Protein AF-A0A7Y2B6L7-F1 (afdb_monomer)

Radius of gyration: 25.14 Å; Cα contacts (8 Å, |Δi|>4): 455; chains: 1; bounding box: 64×33×77 Å

pLDDT: mean 88.19, std 11.5, range [35.75, 98.62]

Nearest PDB structures (foldseek):
  7mjz-assembly1_A  TM=7.807E-01  e=2.343E-02  Bacteroides uniformis
  9ccb-assembly1_A  TM=5.594E-01  e=8.639E-03  Methanothermobacter marburgensis
  4jc0-assembly2_B  TM=7.723E-01  e=7.556E-02  Thermotoga maritima

Mean predicted aligned error: 6.91 Å

Structure (mmCIF, N/CA/C/O backbone):
data_AF-A0A7Y2B6L7-F1
#
_entry.id   AF-A0A7Y2B6L7-F1
#
loop_
_atom_site.group_PDB
_atom_site.id
_atom_site.type_symbol
_atom_site.label_atom_id
_atom_site.label_alt_id
_atom_site.label_comp_id
_atom_site.label_asym_id
_atom_site.label_entity_id
_atom_site.label_seq_id
_atom_site.pdbx_PDB_ins_code
_atom_site.Cartn_x
_atom_site.Cartn_y
_atom_site.Cartn_z
_atom_site.occupancy
_atom_site.B_iso_or_equiv
_atom_site.auth_seq_id
_atom_site.auth_comp_id
_atom_site.auth_asym_id
_atom_site.auth_atom_id
_atom_site.pdbx_PDB_model_num
ATOM 1 N N . TYR A 1 1 ? 18.542 17.533 -22.843 1.00 51.16 1 TYR A N 1
ATOM 2 C CA . TYR A 1 1 ? 17.879 18.118 -21.659 1.00 51.16 1 TYR A CA 1
ATOM 3 C C . TYR A 1 1 ? 17.939 17.143 -20.480 1.00 51.16 1 TYR A C 1
ATOM 5 O O . TYR A 1 1 ? 18.007 15.949 -20.748 1.00 51.16 1 TYR A O 1
ATOM 13 N N . PRO A 1 2 ? 17.984 17.600 -19.210 1.00 71.19 2 PRO A N 1
ATOM 14 C CA . PRO A 1 2 ? 18.183 16.742 -18.030 1.00 71.19 2 PRO A CA 1
ATOM 15 C C . PRO A 1 2 ? 16.875 16.238 -17.383 1.00 71.19 2 PRO A C 1
ATOM 17 O O . PRO A 1 2 ? 16.878 15.878 -16.206 1.00 71.19 2 PRO A O 1
ATOM 20 N N . PHE A 1 3 ? 15.751 16.261 -18.102 1.00 75.62 3 PHE A N 1
ATOM 21 C CA . PHE A 1 3 ? 14.444 15.902 -17.549 1.00 75.62 3 PHE A CA 1
ATOM 22 C C . PHE A 1 3 ? 14.149 14.411 -17.725 1.00 75.62 3 PHE A C 1
ATOM 24 O O . PHE A 1 3 ? 14.588 13.793 -18.692 1.00 75.62 3 PHE A O 1
ATOM 31 N N . GLN A 1 4 ? 13.407 13.858 -16.770 1.00 82.12 4 GLN A N 1
ATOM 32 C CA . GLN A 1 4 ? 12.766 12.551 -16.871 1.00 82.12 4 GLN A CA 1
ATOM 33 C C . GLN A 1 4 ? 11.264 12.783 -16.851 1.00 82.12 4 GLN A C 1
ATOM 35 O O . GLN A 1 4 ? 10.787 13.606 -16.064 1.00 82.12 4 GLN A O 1
ATOM 40 N N . PHE A 1 5 ? 10.539 12.070 -17.704 1.00 90.44 5 PHE A N 1
ATOM 41 C CA . PHE A 1 5 ? 9.098 12.231 -17.813 1.00 90.44 5 PHE A CA 1
ATOM 42 C C . PHE A 1 5 ? 8.349 11.072 -17.163 1.00 90.44 5 PHE A C 1
ATOM 44 O O . PHE A 1 5 ? 8.727 9.901 -17.260 1.00 90.44 5 PHE A O 1
ATOM 51 N N . PHE A 1 6 ? 7.249 11.440 -16.520 1.00 92.62 6 PHE A N 1
ATOM 52 C CA . PHE A 1 6 ? 6.249 10.543 -15.972 1.00 92.62 6 PHE A CA 1
ATOM 53 C C . PHE A 1 6 ? 4.908 10.854 -16.639 1.00 92.62 6 PHE A C 1
ATOM 55 O O . PHE A 1 6 ? 4.615 12.017 -16.919 1.00 92.62 6 PHE A O 1
ATOM 62 N N . THR A 1 7 ? 4.094 9.830 -16.883 1.00 95.62 7 THR A N 1
ATOM 63 C CA . THR A 1 7 ? 2.731 9.998 -17.405 1.00 95.62 7 THR A CA 1
ATOM 64 C C . THR A 1 7 ? 1.753 9.023 -16.763 1.00 95.62 7 THR A C 1
ATOM 66 O O . THR A 1 7 ? 2.145 8.003 -16.197 1.00 95.62 7 THR A O 1
ATOM 69 N N . GLN A 1 8 ? 0.465 9.320 -16.892 1.00 96.38 8 GLN A N 1
ATOM 70 C CA . GLN A 1 8 ? -0.628 8.407 -16.595 1.00 96.38 8 GLN A CA 1
ATOM 71 C C . GLN A 1 8 ? -1.330 8.037 -17.897 1.00 96.38 8 GLN A C 1
ATOM 73 O O . GLN A 1 8 ? -1.794 8.910 -18.627 1.00 96.38 8 GLN A O 1
ATOM 78 N N . ALA A 1 9 ? -1.441 6.742 -18.176 1.00 93.69 9 ALA A N 1
ATOM 79 C CA . ALA A 1 9 ? -2.105 6.271 -19.383 1.00 93.69 9 ALA A CA 1
ATOM 80 C C . ALA A 1 9 ? -2.588 4.820 -19.248 1.00 93.69 9 ALA A C 1
ATOM 82 O O . ALA A 1 9 ? -2.327 4.129 -18.263 1.00 93.69 9 ALA A O 1
ATOM 83 N N . SER A 1 10 ? -3.376 4.369 -20.225 1.00 91.88 10 SER A N 1
ATOM 84 C CA . SER A 1 10 ? -3.883 2.997 -20.238 1.00 91.88 10 SER A CA 1
ATOM 85 C C . SER A 1 10 ? -2.751 2.004 -20.484 1.00 91.88 10 SER A C 1
ATOM 87 O O . SER A 1 10 ? -1.890 2.227 -21.334 1.00 91.88 10 SER A O 1
ATOM 89 N N . ILE A 1 11 ? -2.831 0.849 -19.820 1.00 94.75 11 ILE A N 1
ATOM 90 C CA . ILE A 1 11 ? -1.897 -0.265 -20.010 1.00 94.75 11 ILE A CA 1
ATOM 91 C C . ILE A 1 11 ? -1.858 -0.783 -21.463 1.00 94.75 11 ILE A C 1
ATOM 93 O O . ILE A 1 11 ? -0.889 -1.424 -21.863 1.00 94.75 11 ILE A O 1
ATOM 97 N N . ARG A 1 12 ? -2.871 -0.464 -22.284 1.00 92.44 12 ARG A N 1
ATOM 98 C CA . ARG A 1 12 ? -2.920 -0.787 -23.720 1.00 92.44 12 ARG A CA 1
ATOM 99 C C . ARG A 1 12 ? -1.761 -0.230 -24.541 1.00 92.44 12 ARG A C 1
ATOM 101 O O . ARG A 1 12 ? -1.490 -0.781 -25.594 1.00 92.44 12 ARG A O 1
ATOM 108 N N . MET A 1 13 ? -1.059 0.807 -24.079 1.00 93.94 13 MET A N 1
ATOM 109 C CA . MET A 1 13 ? 0.141 1.291 -24.782 1.00 93.94 13 MET A CA 1
ATOM 110 C C . MET A 1 13 ? 1.202 0.191 -24.962 1.00 93.94 13 MET A C 1
ATOM 112 O O . MET A 1 13 ? 2.029 0.272 -25.857 1.00 93.94 13 MET A O 1
ATOM 116 N N . SER A 1 14 ? 1.169 -0.856 -24.126 1.00 95.00 14 SER A N 1
ATOM 117 C CA . SER A 1 14 ? 2.026 -2.039 -24.278 1.00 95.00 14 SER A CA 1
ATOM 118 C C . SER A 1 14 ? 1.835 -2.770 -25.612 1.00 95.00 14 SER A C 1
ATOM 120 O O . SER A 1 14 ? 2.697 -3.555 -26.004 1.00 95.00 14 SER A O 1
ATOM 122 N N . ASP A 1 15 ? 0.723 -2.511 -26.301 1.00 93.81 15 ASP A N 1
ATOM 123 C CA . ASP A 1 15 ? 0.396 -3.072 -27.604 1.00 93.81 15 ASP A CA 1
ATOM 124 C C . ASP A 1 15 ? 0.885 -2.208 -28.782 1.00 93.81 15 ASP A C 1
ATOM 126 O O . ASP A 1 15 ? 0.703 -2.612 -29.926 1.00 93.81 15 ASP A O 1
ATOM 130 N N . ASP A 1 16 ? 1.551 -1.077 -28.515 1.00 95.50 16 ASP A N 1
ATOM 131 C CA . ASP A 1 16 ? 2.067 -0.131 -29.515 1.00 95.50 16 ASP A CA 1
ATOM 132 C C . ASP A 1 16 ? 3.593 0.072 -29.362 1.00 95.50 16 ASP A C 1
ATOM 134 O O . ASP A 1 16 ? 4.043 0.972 -28.646 1.00 95.50 16 ASP A O 1
ATOM 138 N N . PRO A 1 17 ? 4.425 -0.779 -29.994 1.00 95.38 17 PRO A N 1
ATOM 139 C CA . PRO A 1 17 ? 5.883 -0.699 -29.889 1.00 95.38 17 PRO A CA 1
ATOM 140 C C . PRO A 1 17 ? 6.487 0.633 -30.352 1.00 95.38 17 PRO A C 1
ATOM 142 O O . PRO A 1 17 ? 7.500 1.050 -29.791 1.00 95.38 17 PRO A O 1
ATOM 145 N N . GLU A 1 18 ? 5.889 1.290 -31.351 1.00 97.31 18 GLU A N 1
ATOM 146 C CA . GLU A 1 18 ? 6.378 2.567 -31.888 1.00 97.31 18 GLU A CA 1
ATOM 147 C C . GLU A 1 18 ? 6.182 3.688 -30.867 1.00 97.31 18 GLU A C 1
ATOM 149 O O . GLU A 1 18 ? 7.110 4.453 -30.596 1.00 97.31 18 GLU A O 1
ATOM 154 N N . LEU A 1 19 ? 5.015 3.724 -30.215 1.00 96.38 19 LEU A N 1
ATOM 155 C CA . LEU A 1 19 ? 4.760 4.633 -29.102 1.00 96.38 19 LEU A CA 1
ATOM 156 C C . LEU A 1 19 ? 5.733 4.396 -27.942 1.00 96.38 19 LEU A C 1
ATOM 158 O O . LEU A 1 19 ? 6.262 5.358 -27.384 1.00 96.38 19 LEU A O 1
ATOM 162 N N . LEU A 1 20 ? 5.981 3.137 -27.564 1.00 95.31 20 LEU A N 1
ATOM 163 C CA . LEU A 1 20 ? 6.900 2.823 -26.465 1.00 95.31 20 LEU A CA 1
ATOM 164 C C . LEU A 1 20 ? 8.338 3.256 -26.775 1.00 95.31 20 LEU A C 1
ATOM 166 O O . LEU A 1 20 ? 9.014 3.774 -25.884 1.00 95.31 20 LEU A O 1
ATOM 170 N N . GLU A 1 21 ? 8.808 3.084 -28.013 1.00 95.00 21 GLU A N 1
ATOM 171 C CA . GLU A 1 21 ? 10.138 3.554 -28.413 1.00 95.00 21 GLU A CA 1
ATOM 172 C C . GLU A 1 21 ? 10.198 5.087 -28.409 1.00 95.00 21 GLU A C 1
ATOM 174 O O . GLU A 1 21 ? 11.085 5.659 -27.778 1.00 95.00 21 GLU A O 1
ATOM 179 N N . ALA A 1 22 ? 9.199 5.765 -28.983 1.00 94.56 22 ALA A N 1
ATOM 180 C CA . ALA A 1 22 ? 9.124 7.226 -28.966 1.00 94.56 22 ALA A CA 1
ATOM 181 C C . ALA A 1 22 ? 9.090 7.791 -27.532 1.00 94.56 22 ALA A C 1
ATOM 183 O O . ALA A 1 22 ? 9.763 8.776 -27.222 1.00 94.56 22 ALA A O 1
ATOM 184 N N . MET A 1 23 ? 8.353 7.149 -26.619 1.00 93.75 23 MET A N 1
ATOM 185 C CA . MET A 1 23 ? 8.342 7.504 -25.197 1.00 93.75 23 MET A CA 1
ATOM 186 C C . MET A 1 23 ? 9.717 7.299 -24.547 1.00 93.75 23 MET A C 1
ATOM 188 O O . MET A 1 23 ? 10.174 8.150 -23.778 1.00 93.75 23 MET A O 1
ATOM 192 N N . HIS A 1 24 ? 10.393 6.191 -24.847 1.00 90.56 24 HIS A N 1
ATOM 193 C CA . HIS A 1 24 ? 11.737 5.928 -24.341 1.00 90.56 24 HIS A CA 1
ATOM 194 C C . HIS A 1 24 ? 12.732 7.001 -24.812 1.00 90.56 24 HIS A C 1
ATOM 196 O O . HIS A 1 24 ? 13.445 7.585 -23.990 1.00 90.56 24 HIS A O 1
ATOM 202 N N . GLU A 1 25 ? 12.740 7.312 -26.110 1.00 90.31 25 GLU A N 1
ATOM 203 C CA . GLU A 1 25 ? 13.606 8.328 -26.721 1.00 90.31 25 GLU A CA 1
ATOM 204 C C . GLU A 1 25 ? 13.328 9.738 -26.185 1.00 90.31 25 GLU A C 1
ATOM 206 O O . GLU A 1 25 ? 14.261 10.507 -25.928 1.00 90.31 25 GLU A O 1
ATOM 211 N N . ALA A 1 26 ? 12.055 10.056 -25.932 1.00 90.25 26 ALA A N 1
ATOM 212 C CA . ALA A 1 26 ? 11.642 11.307 -25.305 1.00 90.25 26 ALA A CA 1
ATOM 213 C C . ALA A 1 26 ? 12.073 11.419 -23.828 1.00 90.25 26 ALA A C 1
ATOM 215 O O . ALA A 1 26 ? 12.070 12.518 -23.272 1.00 90.25 26 ALA A O 1
ATOM 216 N N . GLY A 1 27 ? 12.480 10.316 -23.187 1.00 89.38 27 GLY A N 1
ATOM 217 C CA . GLY A 1 27 ? 12.972 10.293 -21.808 1.00 89.38 27 GLY A CA 1
ATOM 218 C C . GLY A 1 27 ? 11.911 9.959 -20.756 1.00 89.38 27 GLY A C 1
ATOM 219 O O . GLY A 1 27 ? 12.097 10.292 -19.579 1.00 89.38 27 GLY A O 1
ATOM 220 N N . PHE A 1 28 ? 10.808 9.308 -21.140 1.00 92.06 28 PHE A N 1
ATOM 221 C CA . PHE A 1 28 ? 9.894 8.709 -20.168 1.00 92.06 28 PHE A CA 1
ATOM 222 C C . PHE A 1 28 ? 10.575 7.538 -19.459 1.00 92.06 28 PHE A C 1
ATOM 224 O O . PHE A 1 28 ? 11.257 6.720 -20.073 1.00 92.06 28 PHE A O 1
ATOM 231 N N . ASN A 1 29 ? 10.389 7.443 -18.146 1.00 90.81 29 ASN A N 1
ATOM 232 C CA . ASN A 1 29 ? 10.918 6.331 -17.352 1.00 90.81 29 ASN A CA 1
ATOM 233 C C . ASN A 1 29 ? 9.899 5.743 -16.372 1.00 90.81 29 ASN A C 1
ATOM 235 O O . ASN A 1 29 ? 10.204 4.760 -15.698 1.00 90.81 29 ASN A O 1
ATOM 239 N N . HIS A 1 30 ? 8.703 6.324 -16.284 1.00 94.06 30 HIS A N 1
ATOM 240 C CA . HIS A 1 30 ? 7.660 5.895 -15.362 1.00 94.06 30 HIS A CA 1
ATOM 241 C C . HIS A 1 30 ? 6.280 6.138 -15.980 1.00 94.06 30 HIS A C 1
ATOM 243 O O . HIS A 1 30 ? 5.986 7.230 -16.466 1.00 94.06 30 HIS A O 1
ATOM 249 N N . VAL A 1 31 ? 5.424 5.118 -15.941 1.00 96.50 31 VAL A N 1
ATOM 250 C CA . VAL A 1 31 ? 4.006 5.203 -16.300 1.00 96.50 31 VAL A CA 1
ATOM 251 C C . VAL A 1 31 ? 3.128 4.759 -15.126 1.00 96.50 31 VAL A C 1
ATOM 253 O O . VAL A 1 31 ? 3.353 3.698 -14.540 1.00 96.50 31 VAL A O 1
ATOM 256 N N . PHE A 1 32 ? 2.100 5.543 -14.801 1.00 97.50 32 PHE A N 1
ATOM 257 C CA . PHE A 1 32 ? 0.993 5.100 -13.953 1.00 97.50 32 PHE A CA 1
ATOM 258 C C . PHE A 1 32 ? -0.110 4.475 -14.813 1.00 97.50 32 PHE A C 1
ATOM 260 O O . PHE A 1 32 ? -0.630 5.117 -15.729 1.00 97.50 32 PHE A O 1
ATOM 267 N N . CYS A 1 33 ? -0.496 3.241 -14.487 1.00 96.25 33 CYS A N 1
ATOM 268 C CA . CYS A 1 33 ? -1.562 2.504 -15.160 1.00 96.25 33 CYS A CA 1
ATOM 269 C C . CYS A 1 33 ? -2.756 2.269 -14.224 1.00 96.25 33 CYS A C 1
ATOM 271 O O . CYS A 1 33 ? -2.613 1.673 -13.159 1.00 96.25 33 CYS A O 1
ATOM 273 N N . GLY A 1 34 ? -3.962 2.643 -14.652 1.00 93.62 34 GLY A N 1
ATOM 274 C CA . GLY A 1 34 ? -5.194 2.150 -14.025 1.00 93.62 34 GLY A CA 1
ATOM 275 C C . GLY A 1 34 ? -5.427 0.693 -14.422 1.00 93.62 34 GLY A C 1
ATOM 276 O O . GLY A 1 34 ? -6.008 0.438 -15.480 1.00 93.62 34 GLY A O 1
ATOM 277 N N . ILE A 1 35 ? -4.887 -0.257 -13.646 1.00 94.31 35 ILE A N 1
ATOM 278 C CA . ILE A 1 35 ? -5.115 -1.698 -13.862 1.00 94.31 35 ILE A CA 1
ATOM 279 C C . ILE A 1 35 ? -6.476 -2.083 -13.297 1.00 94.31 35 ILE A C 1
ATOM 281 O O . ILE A 1 35 ? -7.185 -2.851 -13.933 1.00 94.31 35 ILE A O 1
ATOM 285 N N . GLU A 1 36 ? -6.854 -1.482 -12.171 1.00 93.19 36 GLU A N 1
ATOM 286 C CA . GLU A 1 36 ? -8.120 -1.615 -11.453 1.00 93.19 36 GLU A CA 1
ATOM 287 C C . GLU A 1 36 ? -8.335 -2.985 -10.800 1.00 93.19 36 GLU A C 1
ATOM 289 O O . GLU A 1 36 ? -8.523 -3.055 -9.591 1.00 93.19 36 GLU A O 1
ATOM 294 N N . SER A 1 37 ? -8.250 -4.088 -11.542 1.00 94.44 37 SER A N 1
ATOM 295 C CA . SER A 1 37 ? -8.339 -5.440 -10.980 1.00 94.44 37 SER A CA 1
ATOM 296 C C . SER A 1 37 ? -7.651 -6.460 -11.895 1.00 94.44 37 SER A C 1
ATOM 298 O O . SER A 1 37 ? -7.715 -6.305 -13.116 1.00 94.44 37 SER A O 1
ATOM 300 N N . PRO A 1 38 ? -6.996 -7.507 -11.356 1.00 93.88 38 PRO A N 1
ATOM 301 C CA . PRO A 1 38 ? -6.543 -8.641 -12.162 1.00 93.88 38 PRO A CA 1
ATOM 302 C C . PRO A 1 38 ? -7.699 -9.569 -12.580 1.00 93.88 38 PRO A C 1
ATOM 304 O O . PRO A 1 38 ? -7.536 -10.372 -13.496 1.00 93.88 38 PRO A O 1
ATOM 307 N N . VAL A 1 39 ? -8.869 -9.448 -11.942 1.00 94.44 39 VAL A N 1
ATOM 308 C CA . VAL A 1 39 ? -10.044 -10.288 -12.192 1.00 94.44 39 VAL A CA 1
ATOM 309 C C . VAL A 1 39 ? -10.801 -9.769 -13.416 1.00 94.44 39 VAL A C 1
ATOM 311 O O . VAL A 1 39 ? -11.241 -8.615 -13.475 1.00 94.44 39 VAL A O 1
ATOM 314 N N . LYS A 1 40 ? -10.989 -10.639 -14.413 1.00 91.62 40 LYS A N 1
ATOM 315 C CA . LYS A 1 40 ? -11.622 -10.298 -15.697 1.00 91.62 40 LYS A CA 1
ATOM 316 C C . LYS A 1 40 ? -13.064 -9.814 -15.520 1.00 91.62 40 LYS A C 1
ATOM 318 O O . LYS A 1 40 ? -13.490 -8.867 -16.183 1.00 91.62 40 LYS A O 1
ATOM 323 N N . GLU A 1 41 ? -13.817 -10.455 -14.639 1.00 91.00 41 GLU A N 1
ATOM 324 C CA . GLU A 1 41 ? -15.222 -10.172 -14.347 1.00 91.00 41 GLU A CA 1
ATOM 325 C C . GLU A 1 41 ? -15.370 -8.806 -13.665 1.00 91.00 41 GLU A C 1
ATOM 327 O O . GLU A 1 41 ? -16.190 -7.992 -14.099 1.00 91.00 41 GLU A O 1
ATOM 332 N N . SER A 1 42 ? -14.500 -8.495 -12.701 1.00 91.81 42 SER A N 1
ATOM 333 C CA . SER A 1 42 ? -14.414 -7.181 -12.053 1.00 91.81 42 SER A CA 1
ATOM 334 C C . SER A 1 42 ? -14.092 -6.057 -13.041 1.00 91.81 42 SER A C 1
ATOM 336 O O . SER A 1 42 ? -14.727 -5.000 -13.022 1.00 91.81 42 SER A O 1
ATOM 338 N N . LEU A 1 43 ? -13.168 -6.288 -13.981 1.00 88.75 43 LEU A N 1
ATOM 339 C CA . LEU A 1 43 ? -12.865 -5.322 -15.044 1.00 88.75 43 LEU A CA 1
ATOM 340 C C . LEU A 1 43 ? -14.053 -5.069 -15.969 1.00 88.75 43 LEU A C 1
ATOM 342 O O . LEU A 1 43 ? -14.307 -3.926 -16.358 1.00 88.75 43 LEU A O 1
ATOM 346 N N . LYS A 1 44 ? -14.791 -6.126 -16.328 1.00 87.50 44 LYS A N 1
ATOM 347 C CA . LYS A 1 44 ? -16.020 -5.994 -17.118 1.00 87.50 44 LYS A CA 1
ATOM 348 C C . LYS A 1 44 ? -17.067 -5.180 -16.365 1.00 87.50 44 LYS A C 1
ATOM 350 O O . LYS A 1 44 ? -17.673 -4.299 -16.969 1.00 87.50 44 LYS A O 1
ATOM 355 N N . PHE A 1 45 ? -17.235 -5.433 -15.070 1.00 84.88 45 PHE A N 1
ATOM 356 C CA . PHE A 1 45 ? -18.181 -4.718 -14.215 1.00 84.88 45 PHE A CA 1
ATOM 357 C C . PHE A 1 45 ? -17.901 -3.206 -14.136 1.00 84.88 45 PHE A C 1
ATOM 359 O O . PHE A 1 45 ? -18.837 -2.407 -14.174 1.00 84.88 45 PHE A O 1
ATOM 366 N N . MET A 1 46 ? -16.627 -2.802 -14.099 1.00 82.50 46 MET A N 1
ATOM 367 C CA . MET A 1 46 ? -16.220 -1.386 -14.100 1.00 82.50 46 MET A CA 1
ATOM 368 C C . MET A 1 46 ? -16.239 -0.716 -15.483 1.00 82.50 46 MET A C 1
ATOM 370 O O . MET A 1 46 ? -15.892 0.456 -15.606 1.00 82.50 46 MET A O 1
ATOM 374 N N . GLY A 1 47 ? -16.558 -1.444 -16.557 1.00 80.75 47 GLY A N 1
ATOM 375 C CA . GLY A 1 47 ? -16.384 -0.928 -17.920 1.00 80.75 47 GLY A CA 1
ATOM 376 C C . GLY A 1 47 ? -14.911 -0.724 -18.314 1.00 80.75 47 GLY A C 1
ATOM 377 O O . GLY A 1 47 ? -14.616 -0.088 -19.325 1.00 80.75 47 GLY A O 1
ATOM 378 N N . ALA A 1 48 ? -13.965 -1.302 -17.566 1.00 79.38 48 ALA A N 1
ATOM 379 C CA . ALA A 1 48 ? -12.523 -1.245 -17.817 1.00 79.38 48 ALA A CA 1
ATOM 380 C C . ALA A 1 48 ? -12.039 -2.335 -18.799 1.00 79.38 48 ALA A C 1
ATOM 382 O O . ALA A 1 48 ? -10.852 -2.658 -18.862 1.00 79.38 48 ALA A O 1
ATOM 383 N N . GLN A 1 49 ? -12.945 -2.879 -19.619 1.00 81.38 49 GLN A N 1
ATOM 384 C CA . GLN A 1 49 ? -12.684 -3.960 -20.581 1.00 81.38 49 GLN A CA 1
ATOM 385 C C . GLN A 1 49 ? -11.567 -3.634 -21.578 1.00 81.38 49 GLN A C 1
ATOM 387 O O . GLN A 1 49 ? -10.922 -4.543 -22.092 1.00 81.38 49 GLN A O 1
A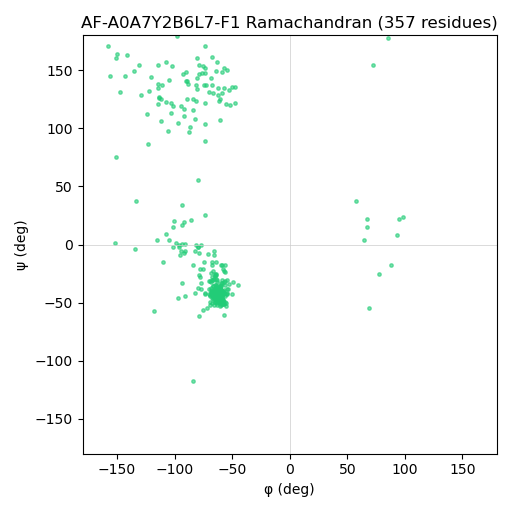TOM 392 N N . LYS A 1 50 ? -11.288 -2.345 -21.815 1.00 81.44 50 LYS A N 1
ATOM 393 C CA . LYS A 1 50 ? -10.148 -1.890 -22.621 1.00 81.44 50 LYS A CA 1
ATOM 394 C C . LYS A 1 50 ? -8.816 -2.491 -22.151 1.00 81.44 50 LYS A C 1
ATOM 396 O O . LYS A 1 50 ? -7.972 -2.807 -22.981 1.00 81.44 50 LYS A O 1
ATOM 401 N N . ASN A 1 51 ? -8.636 -2.725 -20.850 1.00 84.81 51 ASN A N 1
ATOM 402 C CA . ASN A 1 51 ? -7.410 -3.325 -20.318 1.00 84.81 51 ASN A CA 1
ATOM 403 C C . ASN A 1 51 ? -7.227 -4.789 -20.776 1.00 84.81 51 ASN A C 1
ATOM 405 O O . ASN A 1 51 ? -6.093 -5.259 -20.856 1.00 84.81 51 ASN A O 1
ATOM 409 N N . LEU A 1 52 ? -8.318 -5.472 -21.146 1.00 85.12 52 LEU A N 1
ATOM 410 C CA . LEU A 1 52 ? -8.352 -6.863 -21.620 1.00 85.12 52 LEU A CA 1
ATOM 411 C C . LEU A 1 52 ? -8.221 -7.012 -23.145 1.00 85.12 52 LEU A C 1
ATOM 413 O O . LEU A 1 52 ? -8.205 -8.133 -23.635 1.00 85.12 52 LEU A O 1
ATOM 417 N N . GLN A 1 53 ? -8.198 -5.912 -23.900 1.00 84.94 53 GLN A N 1
ATOM 418 C CA . GLN A 1 53 ? -8.104 -5.957 -25.365 1.00 84.94 53 GLN A CA 1
ATOM 419 C C . GLN A 1 53 ? -6.684 -6.304 -25.828 1.00 84.94 53 GLN A C 1
ATOM 421 O O . GLN A 1 53 ? -5.731 -5.970 -25.132 1.00 84.94 53 GLN A O 1
ATOM 426 N N . GLY A 1 54 ? -6.540 -6.900 -27.013 1.00 84.69 54 GLY A N 1
ATOM 427 C CA . GLY A 1 54 ? -5.254 -7.384 -27.530 1.00 84.69 54 GLY A CA 1
ATOM 428 C C . GLY A 1 54 ? -4.912 -8.794 -27.043 1.00 84.69 54 GLY A C 1
ATOM 429 O O . GLY A 1 54 ? -5.652 -9.384 -26.258 1.00 84.69 54 GLY A O 1
ATOM 430 N N . ASP A 1 55 ? -3.779 -9.320 -27.506 1.00 86.50 55 ASP A N 1
ATOM 431 C CA . ASP A 1 55 ? -3.411 -10.731 -27.303 1.00 86.50 55 ASP A CA 1
ATOM 432 C C . ASP A 1 55 ? -2.566 -10.970 -26.041 1.00 86.50 55 ASP A C 1
ATOM 434 O O . ASP A 1 55 ? -2.296 -12.109 -25.661 1.00 86.50 55 ASP A O 1
ATOM 438 N N . ARG A 1 56 ? -2.134 -9.895 -25.367 1.00 90.81 56 ARG A N 1
ATOM 439 C CA . ARG A 1 56 ? -1.311 -9.971 -24.154 1.00 90.81 56 ARG A CA 1
ATOM 440 C C . ARG A 1 56 ? -2.166 -10.059 -22.895 1.00 90.81 56 ARG A C 1
ATOM 442 O O . ARG A 1 56 ? -3.106 -9.283 -22.707 1.00 90.81 56 ARG A O 1
ATOM 449 N N . SER A 1 57 ? -1.754 -10.920 -21.966 1.00 94.44 57 SER A N 1
ATOM 450 C CA . SER A 1 57 ? -2.266 -10.892 -20.593 1.00 94.44 57 SER A CA 1
ATOM 451 C C . SER A 1 57 ? -1.906 -9.566 -19.904 1.00 94.44 57 SER A C 1
ATOM 453 O O . SER A 1 57 ? -0.918 -8.924 -20.262 1.00 94.44 57 SER A O 1
ATOM 455 N N . LEU A 1 58 ? -2.653 -9.155 -18.870 1.00 94.88 58 LEU A N 1
ATOM 456 C CA . LEU A 1 58 ? -2.310 -7.957 -18.081 1.00 94.88 58 LEU A CA 1
ATOM 457 C C . LEU A 1 58 ? -0.872 -8.009 -17.552 1.00 94.88 58 LEU A C 1
ATOM 459 O O . LEU A 1 58 ? -0.169 -7.001 -17.545 1.00 94.88 58 LEU A O 1
ATOM 463 N N . LEU A 1 59 ? -0.431 -9.196 -17.140 1.00 96.56 59 LEU A N 1
ATOM 464 C CA . LEU A 1 59 ? 0.915 -9.419 -16.644 1.00 96.56 59 LEU A CA 1
ATOM 465 C C . LEU A 1 59 ? 1.963 -9.186 -17.740 1.00 96.56 59 LEU A C 1
ATOM 467 O O . LEU A 1 59 ? 2.959 -8.500 -17.504 1.00 96.56 59 LEU A O 1
ATOM 471 N N . ASP A 1 60 ? 1.738 -9.719 -18.940 1.00 96.94 60 ASP A N 1
ATOM 472 C CA . ASP A 1 60 ? 2.665 -9.558 -20.064 1.00 96.94 60 ASP A CA 1
ATOM 473 C C . ASP A 1 60 ? 2.696 -8.123 -20.573 1.00 96.94 60 ASP A C 1
ATOM 475 O O . ASP A 1 60 ? 3.755 -7.634 -20.968 1.00 96.94 60 ASP A O 1
ATOM 479 N N . LYS A 1 61 ? 1.577 -7.402 -20.476 1.00 97.06 61 LYS A N 1
ATOM 480 C CA . LYS A 1 61 ? 1.550 -5.963 -20.732 1.00 97.06 61 LYS A CA 1
ATOM 481 C C . LYS A 1 61 ? 2.466 -5.208 -19.774 1.00 97.06 61 LYS A C 1
ATOM 483 O O . LYS A 1 61 ? 3.310 -4.443 -20.232 1.00 97.06 61 LYS A O 1
ATOM 488 N N . VAL A 1 62 ? 2.385 -5.469 -18.463 1.00 97.69 62 VAL A N 1
ATOM 489 C CA . VAL A 1 62 ? 3.299 -4.853 -17.479 1.00 97.69 62 VAL A CA 1
ATOM 490 C C . VAL A 1 62 ? 4.757 -5.218 -17.770 1.00 97.69 62 VAL A C 1
ATOM 492 O O . VAL A 1 62 ? 5.618 -4.337 -17.777 1.00 97.69 62 VAL A O 1
ATOM 495 N N . LYS A 1 63 ? 5.047 -6.496 -18.048 1.00 96.88 63 LYS A N 1
ATOM 496 C CA . LYS A 1 63 ? 6.404 -6.956 -18.393 1.00 96.88 63 LYS A CA 1
ATOM 497 C C . LYS A 1 63 ? 6.935 -6.269 -19.655 1.00 96.88 63 LYS A C 1
ATOM 499 O O . LYS A 1 63 ? 8.106 -5.902 -19.680 1.00 96.88 63 LYS A O 1
ATOM 504 N N . THR A 1 64 ? 6.078 -6.048 -20.653 1.00 96.38 64 THR A N 1
ATOM 505 C CA . THR A 1 64 ? 6.425 -5.321 -21.881 1.00 96.38 64 THR A CA 1
ATOM 506 C C . THR A 1 64 ? 6.815 -3.882 -21.552 1.00 96.38 64 THR A C 1
ATOM 508 O O . THR A 1 64 ? 7.901 -3.450 -21.912 1.00 96.38 64 THR A O 1
ATOM 511 N N . LEU A 1 65 ? 6.024 -3.146 -20.766 1.00 96.25 65 LEU A N 1
ATOM 512 C CA . LEU A 1 65 ? 6.402 -1.782 -20.360 1.00 96.25 65 LEU A CA 1
ATOM 513 C C . LEU A 1 65 ? 7.755 -1.750 -19.624 1.00 96.25 65 LEU A C 1
ATOM 515 O O . LEU A 1 65 ? 8.614 -0.915 -19.912 1.00 96.25 65 LEU A O 1
ATOM 519 N N . GLN A 1 66 ? 7.986 -2.709 -18.724 1.00 96.44 66 GLN A N 1
ATOM 520 C CA . GLN A 1 66 ? 9.251 -2.827 -17.995 1.00 96.44 66 GLN A CA 1
ATOM 521 C C . GLN A 1 66 ? 10.443 -3.129 -18.916 1.00 96.44 66 GLN A C 1
ATOM 523 O O . GLN A 1 66 ? 11.538 -2.612 -18.674 1.00 96.44 66 GLN A O 1
ATOM 528 N N . SER A 1 67 ? 10.266 -3.907 -19.993 1.00 94.94 67 SER A N 1
ATOM 529 C CA . SER A 1 67 ? 11.349 -4.186 -20.949 1.00 94.94 67 SER A CA 1
ATOM 530 C C . SER A 1 67 ? 11.761 -2.959 -21.770 1.00 94.94 67 SER A C 1
ATOM 532 O O . SER A 1 67 ? 12.921 -2.861 -22.168 1.00 94.94 67 SER A O 1
ATOM 534 N N . TYR A 1 68 ? 10.868 -1.981 -21.946 1.00 94.19 68 TYR A N 1
ATOM 535 C CA . TYR A 1 68 ? 11.197 -0.669 -22.529 1.00 94.19 68 TYR A CA 1
ATOM 536 C C . TYR A 1 68 ? 11.824 0.309 -21.516 1.00 94.19 68 TYR A C 1
ATOM 538 O O . TYR A 1 68 ? 12.208 1.424 -21.866 1.00 94.19 68 TYR A O 1
ATOM 546 N N . GLY A 1 69 ? 11.994 -0.120 -20.259 1.00 92.25 69 GLY A N 1
ATOM 547 C CA . GLY A 1 69 ? 12.635 0.673 -19.211 1.00 92.25 69 GLY A CA 1
ATOM 548 C C . GLY A 1 69 ? 11.687 1.498 -18.358 1.00 92.25 69 GLY A C 1
ATOM 549 O O . GLY A 1 69 ? 12.167 2.292 -17.547 1.00 92.25 69 GLY A O 1
ATOM 550 N N . PHE A 1 70 ? 10.375 1.317 -18.518 1.00 94.50 70 PHE A N 1
ATOM 551 C CA . PHE A 1 70 ? 9.383 2.032 -17.733 1.00 94.50 70 PHE A CA 1
ATOM 552 C C . PHE A 1 70 ? 9.143 1.338 -16.396 1.00 94.50 70 PHE A C 1
ATOM 554 O O . PHE A 1 70 ? 8.784 0.161 -16.322 1.00 94.50 70 PHE A O 1
ATOM 561 N N . GLU A 1 71 ? 9.292 2.089 -15.312 1.00 95.38 71 GLU A N 1
ATOM 562 C CA . GLU A 1 71 ? 8.716 1.697 -14.036 1.00 95.38 71 GLU A CA 1
ATOM 563 C C . GLU A 1 71 ? 7.202 1.826 -14.125 1.00 95.38 71 GLU A C 1
ATOM 565 O O . GLU A 1 71 ? 6.677 2.839 -14.582 1.00 95.38 71 GLU A O 1
ATOM 570 N N . VAL A 1 72 ? 6.495 0.785 -13.699 1.00 96.88 72 VAL A N 1
ATOM 571 C CA . VAL A 1 72 ? 5.034 0.785 -13.672 1.00 96.88 72 VAL A CA 1
ATOM 572 C C . VAL A 1 72 ? 4.595 0.993 -12.231 1.00 96.88 72 VAL A C 1
ATOM 574 O O . VAL A 1 72 ? 4.947 0.201 -11.353 1.00 96.88 72 VAL A O 1
ATOM 577 N N . SER A 1 73 ? 3.825 2.051 -11.992 1.00 96.88 73 SER A N 1
ATOM 578 C CA . SER A 1 73 ? 2.926 2.127 -10.838 1.00 96.88 73 SER A CA 1
ATOM 579 C C . SER A 1 73 ? 1.504 1.846 -11.297 1.00 96.88 73 SER A C 1
ATOM 581 O O . SER A 1 73 ? 1.170 2.060 -12.465 1.00 96.88 73 SER A O 1
ATOM 583 N N . ALA A 1 74 ? 0.663 1.343 -10.398 1.00 96.44 74 ALA A N 1
ATOM 584 C CA . ALA A 1 74 ? -0.701 1.008 -10.776 1.00 96.44 74 ALA A CA 1
ATOM 585 C C . ALA A 1 74 ? -1.732 1.299 -9.692 1.00 96.44 74 ALA A C 1
ATOM 587 O O . ALA A 1 74 ? -1.453 1.145 -8.503 1.00 96.44 74 ALA A O 1
ATOM 588 N N . GLY A 1 75 ? -2.920 1.708 -10.135 1.00 95.12 75 GLY A N 1
ATOM 589 C CA . GLY A 1 75 ? -4.129 1.789 -9.321 1.00 95.12 75 GLY A CA 1
ATOM 590 C C . GLY A 1 75 ? -4.920 0.484 -9.379 1.00 95.12 75 GLY A C 1
ATOM 591 O O . GLY A 1 75 ? -5.014 -0.133 -10.444 1.00 95.12 75 GLY A O 1
ATOM 592 N N . PHE A 1 76 ? -5.468 0.084 -8.235 1.00 95.19 76 PHE A N 1
ATOM 593 C CA . PHE A 1 76 ? -6.349 -1.064 -8.049 1.00 95.19 76 PHE A CA 1
ATOM 594 C C . PHE A 1 76 ? -7.536 -0.668 -7.169 1.00 95.19 76 PHE A C 1
ATOM 596 O O . PHE A 1 76 ? -7.400 0.165 -6.267 1.00 95.19 76 PHE A O 1
ATOM 603 N N . ILE A 1 77 ? -8.681 -1.301 -7.404 1.00 93.44 77 ILE A N 1
ATOM 604 C CA . ILE A 1 77 ? -9.933 -1.067 -6.690 1.00 93.44 77 ILE A CA 1
ATOM 605 C C . ILE A 1 77 ? -10.483 -2.410 -6.213 1.00 93.44 77 ILE A C 1
ATOM 607 O O . ILE A 1 77 ? -10.637 -3.330 -7.011 1.00 93.44 77 ILE A O 1
ATOM 611 N N . VAL A 1 78 ? -10.811 -2.499 -4.924 1.00 93.81 78 VAL A N 1
ATOM 612 C CA . VAL A 1 78 ? -11.506 -3.642 -4.308 1.00 93.81 78 VAL A CA 1
ATOM 613 C C . VAL A 1 78 ? -12.892 -3.228 -3.805 1.00 93.81 78 VAL A C 1
ATOM 615 O O . VAL A 1 78 ? -13.125 -2.061 -3.474 1.00 93.81 78 VAL A O 1
ATOM 618 N N . GLY A 1 79 ? -13.816 -4.182 -3.721 1.00 92.12 79 GLY A N 1
ATOM 619 C CA . GLY A 1 79 ? -15.196 -3.957 -3.279 1.00 92.12 79 GLY A CA 1
ATOM 620 C C . GLY A 1 79 ? -16.178 -3.803 -4.433 1.00 92.12 79 GLY A C 1
ATOM 621 O O . GLY A 1 79 ? -17.228 -3.179 -4.276 1.00 92.12 79 GLY A O 1
ATOM 622 N N . LEU A 1 80 ? -15.829 -4.350 -5.595 1.00 92.44 80 LEU A N 1
ATOM 623 C CA . LEU A 1 80 ? -16.699 -4.428 -6.758 1.00 92.44 80 LEU A CA 1
ATOM 624 C C . LEU A 1 80 ? -17.693 -5.575 -6.568 1.00 92.44 80 LEU A C 1
ATOM 626 O O . LEU A 1 80 ? -17.359 -6.617 -6.013 1.00 92.44 80 LEU A O 1
ATOM 630 N N . ASP A 1 81 ? -18.913 -5.429 -7.088 1.00 91.62 81 ASP A N 1
ATOM 631 C CA . ASP A 1 81 ? -19.948 -6.468 -6.949 1.00 91.62 81 ASP A CA 1
ATOM 632 C C . ASP A 1 81 ? -19.597 -7.791 -7.655 1.00 91.62 81 ASP A C 1
ATOM 634 O O . ASP A 1 81 ? -20.292 -8.784 -7.445 1.00 91.62 81 ASP A O 1
ATOM 638 N N . ALA A 1 82 ? -18.596 -7.773 -8.537 1.00 93.62 82 ALA A N 1
ATOM 639 C CA . ALA A 1 82 ? -18.097 -8.928 -9.277 1.00 93.62 82 ALA A CA 1
ATOM 640 C C . ALA A 1 82 ? -16.755 -9.455 -8.735 1.00 93.62 82 ALA A C 1
ATOM 642 O O . ALA A 1 82 ? -16.197 -10.374 -9.331 1.00 93.62 82 ALA A O 1
ATOM 643 N N . ASP A 1 83 ? -16.235 -8.879 -7.643 1.00 95.50 83 ASP A N 1
ATOM 644 C CA . ASP A 1 83 ? -15.029 -9.399 -7.003 1.00 95.50 83 ASP A CA 1
ATOM 645 C C . ASP A 1 83 ? -15.310 -10.784 -6.396 1.00 95.50 83 ASP A C 1
ATOM 647 O O . ASP A 1 83 ? -16.296 -10.938 -5.667 1.00 95.50 83 ASP A O 1
ATOM 651 N N . PRO A 1 84 ? -14.458 -11.790 -6.662 1.00 95.75 84 PRO A N 1
ATOM 652 C CA . PRO A 1 84 ? -14.560 -13.089 -6.018 1.00 95.75 84 PRO A CA 1
ATOM 653 C C . PRO A 1 84 ? -14.095 -13.016 -4.556 1.00 95.75 84 PRO A C 1
ATOM 655 O O . PRO A 1 84 ? -13.529 -12.018 -4.096 1.00 95.75 84 PRO A O 1
ATOM 658 N N . ASP A 1 85 ? -14.319 -14.093 -3.806 1.00 95.25 85 ASP A N 1
ATOM 659 C CA . ASP A 1 85 ? -13.922 -14.156 -2.397 1.00 95.25 85 ASP A CA 1
ATOM 660 C C . ASP A 1 85 ? -12.404 -14.114 -2.186 1.00 95.25 85 ASP A C 1
ATOM 662 O O . ASP A 1 85 ? -11.951 -13.551 -1.191 1.00 95.25 85 ASP A O 1
ATOM 666 N N . ASP A 1 86 ? -11.633 -14.617 -3.150 1.00 96.69 86 ASP A N 1
ATOM 667 C CA . ASP A 1 86 ? -10.167 -14.654 -3.167 1.00 96.69 86 ASP A CA 1
ATOM 668 C C . ASP A 1 86 ? -9.530 -13.443 -3.886 1.00 96.69 86 ASP A C 1
ATOM 670 O O . ASP A 1 86 ? -8.355 -13.461 -4.264 1.00 96.69 86 ASP A O 1
ATOM 674 N N . VAL A 1 87 ? -10.290 -12.358 -4.107 1.00 96.50 87 VAL A N 1
ATOM 675 C CA . VAL A 1 87 ? -9.797 -11.167 -4.827 1.00 96.50 87 VAL A CA 1
ATOM 676 C C . VAL A 1 87 ? -8.548 -10.561 -4.178 1.00 96.50 87 VAL A C 1
ATOM 678 O O . VAL A 1 87 ? -7.689 -10.010 -4.870 1.00 96.50 87 VAL A O 1
ATOM 681 N N . ALA A 1 88 ? -8.431 -10.659 -2.851 1.00 97.25 88 ALA A N 1
ATOM 682 C CA . ALA A 1 88 ? -7.299 -10.115 -2.116 1.00 97.25 88 ALA A CA 1
ATOM 683 C C . ALA A 1 88 ? -6.005 -10.857 -2.461 1.00 97.25 88 ALA A C 1
ATOM 685 O O . ALA A 1 88 ? -4.993 -10.223 -2.765 1.00 97.25 88 ALA A O 1
ATOM 686 N N . GLU A 1 89 ? -6.058 -12.185 -2.465 1.00 98.31 89 GLU A N 1
ATOM 687 C CA . GLU A 1 89 ? -4.970 -13.079 -2.840 1.00 98.31 89 GLU A CA 1
ATOM 688 C C . GLU A 1 89 ? -4.570 -12.840 -4.299 1.00 98.31 89 GLU A C 1
ATOM 690 O O . GLU A 1 89 ? -3.407 -12.546 -4.574 1.00 98.31 89 GLU A O 1
ATOM 695 N N . GLN A 1 90 ? -5.543 -12.817 -5.218 1.00 98.31 90 GLN A N 1
ATOM 696 C CA . GLN A 1 90 ? -5.279 -12.569 -6.639 1.00 98.31 90 GLN A CA 1
ATOM 697 C C . GLN A 1 90 ? -4.619 -11.201 -6.893 1.00 98.31 90 GLN A C 1
ATOM 699 O O . GLN A 1 90 ? -3.719 -11.086 -7.728 1.00 98.31 90 GLN A O 1
ATOM 704 N N . MET A 1 91 ? -5.027 -10.148 -6.171 1.00 98.19 91 MET A N 1
ATOM 705 C CA . MET A 1 91 ? -4.387 -8.828 -6.259 1.00 98.19 91 MET A CA 1
ATOM 706 C C . MET A 1 91 ? -2.953 -8.842 -5.730 1.00 98.19 91 MET A C 1
ATOM 708 O O . MET A 1 91 ? -2.065 -8.283 -6.379 1.00 98.19 91 MET A O 1
ATOM 712 N N . ILE A 1 92 ? -2.711 -9.465 -4.572 1.00 98.62 92 ILE A N 1
ATOM 713 C CA . ILE A 1 92 ? -1.370 -9.584 -3.984 1.00 98.62 92 ILE A CA 1
ATOM 714 C C . ILE A 1 92 ? -0.440 -10.324 -4.951 1.00 98.62 92 ILE A C 1
ATOM 716 O O . ILE A 1 92 ? 0.643 -9.814 -5.257 1.00 98.62 92 ILE A O 1
ATOM 720 N N . ASP A 1 93 ? -0.884 -11.470 -5.465 1.00 98.56 93 ASP A N 1
ATOM 721 C CA . ASP A 1 93 ? -0.113 -12.317 -6.372 1.00 98.56 93 ASP A CA 1
ATOM 722 C C . ASP A 1 93 ? 0.189 -11.595 -7.680 1.00 98.56 93 ASP A C 1
ATOM 724 O O . ASP A 1 93 ? 1.351 -11.518 -8.087 1.00 98.56 93 ASP A O 1
ATOM 728 N N . PHE A 1 94 ? -0.815 -10.957 -8.289 1.00 98.56 94 PHE A N 1
ATOM 729 C CA . PHE A 1 94 ? -0.613 -10.177 -9.505 1.00 98.56 94 PHE A CA 1
ATOM 730 C C . PHE A 1 94 ? 0.387 -9.035 -9.292 1.00 98.56 94 PHE A C 1
ATOM 732 O O . PHE A 1 94 ? 1.325 -8.883 -10.075 1.00 98.56 94 PHE A O 1
ATOM 739 N N . ILE A 1 95 ? 0.231 -8.233 -8.230 1.00 98.56 95 ILE A N 1
ATOM 740 C CA . ILE A 1 95 ? 1.142 -7.117 -7.922 1.00 98.56 95 ILE A CA 1
ATOM 741 C C . ILE A 1 95 ? 2.570 -7.641 -7.739 1.00 98.56 95 ILE A C 1
ATOM 743 O O . ILE A 1 95 ? 3.526 -7.053 -8.263 1.00 98.56 95 ILE A O 1
ATOM 747 N N . GLN A 1 96 ? 2.718 -8.753 -7.017 1.00 98.56 96 GLN A N 1
ATOM 748 C CA . GLN A 1 96 ? 4.003 -9.381 -6.751 1.00 98.56 96 GLN A CA 1
ATOM 749 C C . GLN A 1 96 ? 4.656 -9.915 -8.028 1.00 98.56 96 GLN A C 1
ATOM 751 O O . GLN A 1 96 ? 5.819 -9.596 -8.301 1.00 98.56 96 GLN A O 1
ATOM 756 N N . GLU A 1 97 ? 3.915 -10.673 -8.832 1.00 98.25 97 GLU A N 1
ATOM 757 C CA . GLU A 1 97 ? 4.407 -11.285 -10.060 1.00 98.25 97 GLU A CA 1
ATOM 758 C C . GLU A 1 97 ? 4.712 -10.241 -11.137 1.00 98.25 97 GLU A C 1
ATOM 760 O O . GLU A 1 97 ? 5.745 -10.332 -11.811 1.00 98.25 97 GLU A O 1
ATOM 765 N N . ALA A 1 98 ? 3.879 -9.205 -11.258 1.00 98.19 98 ALA A N 1
ATOM 766 C CA . ALA A 1 98 ? 4.061 -8.088 -12.180 1.00 98.19 98 ALA A CA 1
ATOM 767 C C . ALA A 1 98 ? 5.210 -7.153 -11.772 1.00 98.19 98 ALA A C 1
ATOM 769 O O . ALA A 1 98 ? 5.610 -6.295 -12.554 1.00 98.19 98 ALA A O 1
ATOM 770 N N . ALA A 1 99 ? 5.799 -7.342 -10.588 1.00 98.31 99 ALA A N 1
ATOM 771 C CA . ALA A 1 99 ? 6.901 -6.537 -10.076 1.00 98.31 99 ALA A CA 1
ATOM 772 C C . ALA A 1 99 ? 6.580 -5.032 -9.980 1.00 98.31 99 ALA A C 1
ATOM 774 O O . ALA A 1 99 ? 7.451 -4.207 -10.235 1.00 98.31 99 ALA A O 1
ATOM 775 N N . ILE A 1 100 ? 5.344 -4.675 -9.607 1.00 98.12 100 ILE A N 1
ATOM 776 C CA . ILE A 1 100 ? 4.866 -3.284 -9.482 1.00 98.12 100 ILE A CA 1
ATOM 777 C C . ILE A 1 100 ? 5.214 -2.760 -8.080 1.00 98.12 100 ILE A C 1
ATOM 779 O O . ILE A 1 100 ? 4.521 -3.107 -7.124 1.00 98.12 100 ILE A O 1
ATOM 783 N N . PRO A 1 101 ? 6.266 -1.945 -7.865 1.00 92.50 101 PRO A N 1
ATOM 784 C CA . PRO A 1 101 ? 6.687 -1.589 -6.508 1.00 92.50 101 PRO A CA 1
ATOM 785 C C . PRO A 1 101 ? 5.656 -0.705 -5.804 1.00 92.50 101 PRO A C 1
ATOM 787 O O . PRO A 1 101 ? 5.356 -0.940 -4.634 1.00 92.50 101 PRO A O 1
ATOM 790 N N . VAL A 1 102 ? 5.099 0.265 -6.536 1.00 93.94 102 VAL A N 1
ATOM 791 C CA . VAL A 1 102 ? 4.096 1.222 -6.056 1.00 93.94 102 VAL A CA 1
ATOM 792 C C . VAL A 1 102 ? 2.734 0.841 -6.633 1.00 93.94 102 VAL A C 1
ATOM 794 O O . VAL A 1 102 ? 2.419 1.174 -7.776 1.00 93.94 102 VAL A O 1
ATOM 797 N N . ALA A 1 103 ? 1.944 0.127 -5.836 1.00 95.88 103 ALA A N 1
ATOM 798 C CA . ALA A 1 103 ? 0.573 -0.251 -6.153 1.00 95.88 103 ALA A CA 1
ATOM 799 C C . ALA A 1 103 ? -0.380 0.442 -5.172 1.00 95.88 103 ALA A C 1
ATOM 801 O O . ALA A 1 103 ? -0.263 0.281 -3.959 1.00 95.88 103 ALA A O 1
ATOM 802 N N . MET A 1 104 ? -1.299 1.243 -5.703 1.00 93.69 104 MET A N 1
ATOM 803 C CA . MET A 1 104 ? -2.291 1.986 -4.936 1.00 93.69 104 MET A CA 1
ATOM 804 C C . MET A 1 104 ? -3.591 1.197 -4.944 1.00 93.69 104 MET A C 1
ATOM 806 O O . MET A 1 104 ? -4.277 1.161 -5.959 1.00 93.69 104 MET A O 1
ATOM 810 N N . VAL A 1 105 ? -3.912 0.554 -3.824 1.00 94.50 105 VAL A N 1
ATOM 811 C CA . VAL A 1 105 ? -5.139 -0.236 -3.682 1.00 94.50 105 VAL A CA 1
ATOM 812 C C . VAL A 1 105 ? -6.144 0.565 -2.866 1.00 94.50 105 VAL A C 1
ATOM 814 O O . VAL A 1 105 ? -5.916 0.836 -1.685 1.00 94.50 105 VAL A O 1
ATOM 817 N N . GLY A 1 106 ? -7.238 0.971 -3.503 1.00 92.25 106 GLY A N 1
ATOM 818 C CA . GLY A 1 106 ? -8.349 1.683 -2.879 1.00 92.25 106 GLY A CA 1
ATOM 819 C C . GLY A 1 106 ? -9.587 0.802 -2.741 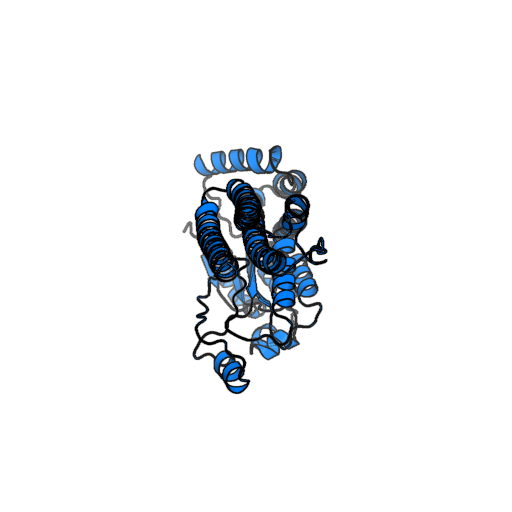1.00 92.25 106 GLY A C 1
ATOM 820 O O . GLY A 1 106 ? -9.758 -0.169 -3.475 1.00 92.25 106 GLY A O 1
ATOM 821 N N . ILE A 1 107 ? -10.470 1.153 -1.810 1.00 92.25 107 ILE A N 1
ATOM 822 C CA . ILE A 1 107 ? -11.844 0.641 -1.815 1.00 92.25 107 ILE A CA 1
ATOM 823 C C . ILE A 1 107 ? -12.652 1.465 -2.819 1.00 92.25 107 ILE A C 1
ATOM 825 O O . ILE A 1 107 ? -12.434 2.675 -2.931 1.00 92.25 107 ILE A O 1
ATOM 829 N N . LEU A 1 108 ? -13.576 0.819 -3.537 1.00 91.44 108 LEU A N 1
ATOM 830 C CA . LEU A 1 108 ? -14.479 1.476 -4.479 1.00 91.44 108 LEU A CA 1
ATOM 831 C C . LEU A 1 108 ? -15.114 2.730 -3.857 1.00 91.44 108 LEU A C 1
ATOM 833 O O . LEU A 1 108 ? -15.803 2.674 -2.841 1.00 91.44 108 LEU A O 1
ATOM 837 N N . GLY A 1 109 ? -14.900 3.873 -4.502 1.00 88.69 109 GLY A N 1
ATOM 838 C CA . GLY A 1 109 ? -15.586 5.120 -4.194 1.00 88.69 109 GLY A CA 1
ATOM 839 C C . GLY A 1 109 ? -16.594 5.441 -5.285 1.00 88.69 109 GLY A C 1
ATOM 840 O O . GLY A 1 109 ? -16.221 5.568 -6.450 1.00 88.69 109 GLY A O 1
ATOM 841 N N . VAL A 1 110 ? -17.868 5.604 -4.929 1.00 87.44 110 VAL A N 1
ATOM 842 C CA . VAL A 1 110 ? -18.911 5.926 -5.905 1.00 87.44 110 VAL A CA 1
ATOM 843 C C . VAL A 1 110 ? -18.986 7.444 -6.079 1.00 87.44 110 VAL A C 1
ATOM 845 O O . VAL A 1 110 ? -19.599 8.162 -5.287 1.00 87.44 110 VAL A O 1
ATOM 848 N N . LEU A 1 111 ? -18.317 7.944 -7.118 1.00 86.69 111 LEU A N 1
ATOM 849 C CA . LEU A 1 111 ? -18.287 9.365 -7.473 1.00 86.69 111 LEU A CA 1
ATOM 850 C C . LEU A 1 111 ? -19.603 9.805 -8.112 1.00 86.69 111 LEU A C 1
ATOM 852 O O . LEU A 1 111 ? -20.116 9.108 -8.983 1.00 86.69 111 LEU A O 1
ATOM 856 N N . ARG A 1 112 ? -20.116 10.982 -7.733 1.00 86.06 112 ARG A N 1
ATOM 857 C CA . ARG A 1 112 ? -21.329 11.570 -8.332 1.00 86.06 112 ARG A CA 1
ATOM 858 C C . ARG A 1 112 ? -21.214 11.686 -9.852 1.00 86.06 112 ARG A C 1
ATOM 860 O O . ARG A 1 112 ? -20.121 11.802 -10.395 1.00 86.06 112 ARG A O 1
ATOM 867 N N . ASP A 1 113 ? -22.363 11.604 -10.517 1.00 86.00 113 ASP A N 1
ATOM 868 C CA . ASP A 1 113 ? -22.527 11.763 -11.969 1.00 86.00 113 ASP A CA 1
ATOM 869 C C . ASP A 1 113 ? -21.835 10.699 -12.848 1.00 86.00 113 ASP A C 1
ATOM 871 O O . ASP A 1 113 ? -21.947 10.721 -14.079 1.00 86.00 113 ASP A O 1
ATOM 875 N N . THR A 1 114 ? -21.214 9.684 -12.240 1.00 87.38 114 THR A N 1
ATOM 876 C CA . THR A 1 114 ? -20.638 8.534 -12.949 1.00 87.38 114 THR A CA 1
ATOM 877 C C . THR A 1 114 ? -21.691 7.476 -13.319 1.00 87.38 114 THR A C 1
ATOM 879 O O . THR A 1 114 ? -22.772 7.420 -12.718 1.00 87.38 114 THR A O 1
ATOM 882 N N . PRO A 1 115 ? -21.406 6.590 -14.297 1.00 87.38 115 PRO A N 1
ATOM 883 C CA . PRO A 1 115 ? -22.248 5.422 -14.567 1.00 87.38 115 PRO A CA 1
ATOM 884 C C . PRO A 1 115 ? -22.480 4.552 -13.325 1.00 87.38 115 PRO A C 1
ATOM 886 O O . PRO A 1 115 ? -23.601 4.094 -13.097 1.00 87.38 115 PRO A O 1
ATOM 889 N N . ASP A 1 116 ? -21.450 4.395 -12.492 1.00 86.50 116 ASP A N 1
ATOM 890 C CA . ASP A 1 116 ? -21.531 3.648 -11.241 1.00 86.50 116 ASP A CA 1
ATOM 891 C C . ASP A 1 116 ? -22.487 4.316 -10.253 1.00 86.50 116 ASP A C 1
ATOM 893 O O . ASP A 1 116 ? -23.335 3.630 -9.689 1.00 86.50 116 ASP A O 1
ATOM 897 N N . TYR A 1 117 ? -22.450 5.644 -10.106 1.00 89.88 117 TYR A N 1
ATOM 898 C CA . TYR A 1 117 ? -23.411 6.365 -9.264 1.00 89.88 117 TYR A CA 1
ATOM 899 C C . TYR A 1 117 ? -24.851 6.075 -9.658 1.00 89.88 117 TYR A C 1
ATOM 901 O O . TYR A 1 117 ? -25.641 5.659 -8.817 1.00 89.88 117 TYR A O 1
ATOM 909 N N . ARG A 1 118 ? -25.172 6.198 -10.952 1.00 91.56 118 ARG A N 1
ATOM 910 C CA . ARG A 1 118 ? -26.513 5.887 -11.469 1.00 91.56 118 ARG A CA 1
ATOM 911 C C . ARG A 1 118 ? -26.897 4.425 -11.223 1.00 91.56 118 ARG A C 1
ATOM 913 O O . ARG A 1 118 ? -28.061 4.136 -10.957 1.00 91.56 118 ARG A O 1
ATOM 920 N N . ARG A 1 119 ? -25.940 3.494 -11.300 1.00 90.75 119 ARG A N 1
ATOM 921 C CA . ARG A 1 119 ? -26.162 2.068 -11.011 1.00 90.75 119 ARG A CA 1
ATOM 922 C C . ARG A 1 119 ? -26.468 1.830 -9.530 1.00 90.75 119 ARG A C 1
ATOM 924 O O . ARG A 1 119 ? -27.458 1.172 -9.224 1.00 90.75 119 ARG A O 1
ATOM 931 N N . PHE A 1 120 ? -25.652 2.367 -8.623 1.00 92.31 120 PHE A N 1
ATOM 932 C CA . PHE A 1 120 ? -25.851 2.223 -7.177 1.00 92.31 120 PHE A CA 1
ATOM 933 C C . PHE A 1 120 ? -27.095 2.973 -6.682 1.00 92.31 120 PHE A C 1
ATOM 935 O O . PHE A 1 120 ? -27.762 2.493 -5.768 1.00 92.31 120 PHE A O 1
ATOM 942 N N . GLU A 1 121 ? -27.444 4.102 -7.306 1.00 93.25 121 GLU A N 1
ATOM 943 C CA . GLU A 1 121 ? -28.675 4.849 -7.031 1.00 93.25 121 GLU A CA 1
ATOM 944 C C . GLU A 1 121 ? -29.914 4.023 -7.372 1.00 93.25 121 GLU A C 1
ATOM 946 O O . GLU A 1 121 ? -30.765 3.812 -6.511 1.00 93.25 121 GLU A O 1
ATOM 951 N N . LYS A 1 122 ? -29.981 3.481 -8.597 1.00 94.50 122 LYS A N 1
ATOM 952 C CA . LYS A 1 122 ? -31.080 2.603 -9.031 1.00 94.50 122 LYS A CA 1
ATOM 953 C C . LYS A 1 122 ? -31.210 1.352 -8.165 1.00 94.50 122 LYS A C 1
ATOM 955 O O . LYS A 1 122 ? -32.315 0.866 -7.965 1.00 94.50 122 LYS A O 1
ATOM 960 N N . ALA A 1 123 ? -30.093 0.840 -7.652 1.00 93.56 123 ALA A N 1
ATOM 961 C CA . ALA A 1 123 ? -30.071 -0.303 -6.747 1.00 93.56 123 ALA A CA 1
ATOM 962 C C . ALA A 1 123 ? -30.423 0.052 -5.288 1.00 93.56 123 ALA A C 1
ATOM 964 O O . ALA A 1 123 ? 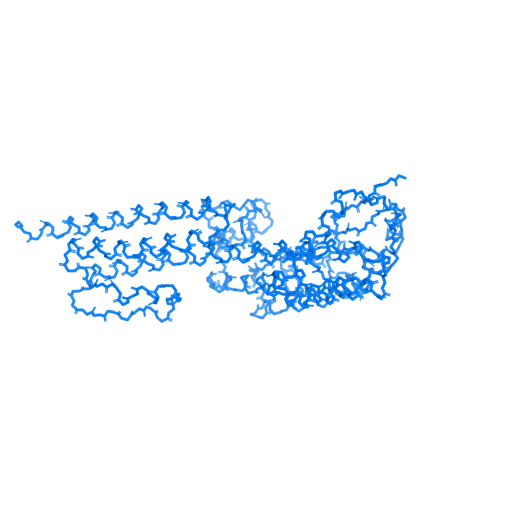-30.422 -0.840 -4.446 1.00 93.56 123 ALA A O 1
ATOM 965 N N . GLY A 1 124 ? -30.667 1.328 -4.957 1.00 94.88 124 GLY A N 1
ATOM 966 C CA . GLY A 1 124 ? -30.966 1.765 -3.589 1.00 94.88 124 GLY A CA 1
ATOM 967 C C . GLY A 1 1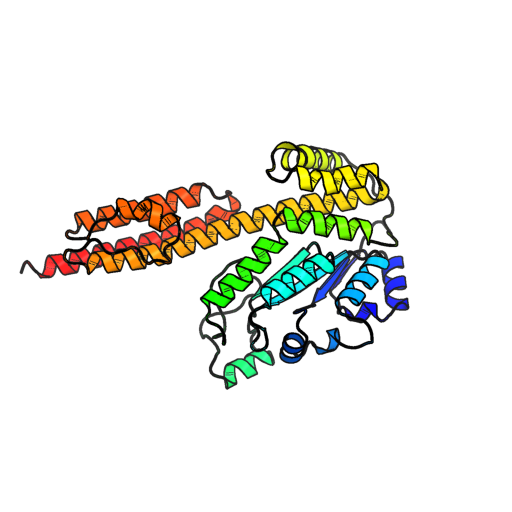24 ? -29.794 1.615 -2.612 1.00 94.88 124 GLY A C 1
ATOM 968 O O . GLY A 1 124 ? -30.006 1.542 -1.407 1.00 94.88 124 GLY A O 1
ATOM 969 N N . ARG A 1 125 ? -28.553 1.550 -3.114 1.00 94.62 125 ARG A N 1
ATOM 970 C CA . ARG A 1 125 ? -27.346 1.221 -2.333 1.00 94.62 125 ARG A CA 1
ATOM 971 C C . ARG A 1 125 ? -26.422 2.414 -2.087 1.00 94.62 125 ARG A C 1
ATOM 973 O O . ARG A 1 125 ? -25.313 2.213 -1.611 1.00 94.62 125 ARG A O 1
ATOM 980 N N . LEU A 1 126 ? -26.827 3.643 -2.406 1.00 92.94 126 LEU A N 1
ATOM 981 C CA . LEU A 1 126 ? -26.036 4.840 -2.091 1.00 92.94 126 LEU A CA 1
ATOM 982 C C . LEU A 1 126 ? -26.216 5.265 -0.632 1.00 92.94 126 LEU A C 1
ATOM 984 O O . LEU A 1 126 ? -27.342 5.405 -0.156 1.00 92.94 126 LEU A O 1
ATOM 988 N N . VAL A 1 127 ? -25.110 5.570 0.049 1.00 89.19 127 VAL A N 1
ATOM 989 C CA . VAL A 1 127 ? -25.144 6.125 1.408 1.00 89.19 127 VAL A CA 1
ATOM 990 C C . VAL A 1 127 ? -25.151 7.651 1.323 1.00 89.19 127 VAL A C 1
ATOM 992 O O . VAL A 1 127 ? -24.214 8.276 0.823 1.00 89.19 127 VAL A O 1
ATOM 995 N N . ARG A 1 128 ? -26.235 8.278 1.792 1.00 84.31 128 ARG A N 1
ATOM 996 C CA . ARG A 1 128 ? -26.369 9.744 1.800 1.00 84.31 128 ARG A CA 1
ATOM 997 C C . ARG A 1 128 ? -25.485 10.360 2.889 1.00 84.31 128 ARG A C 1
ATOM 999 O O . ARG A 1 128 ? -25.273 9.767 3.936 1.00 84.31 128 ARG A O 1
ATOM 1006 N N . GLY A 1 129 ? -24.979 11.567 2.640 1.00 79.31 129 GLY A N 1
ATOM 1007 C CA . GLY A 1 129 ? -24.144 12.312 3.594 1.00 79.31 129 GLY A CA 1
ATOM 1008 C C . GLY A 1 129 ? -22.644 12.009 3.518 1.00 79.31 129 GLY A C 1
ATOM 1009 O O . GLY A 1 129 ? -21.847 12.848 3.925 1.00 79.31 129 GLY A O 1
ATOM 1010 N N . ILE A 1 130 ? -22.241 10.892 2.904 1.00 78.69 130 ILE A N 1
ATOM 1011 C CA . ILE A 1 130 ? -20.828 10.555 2.692 1.00 78.69 130 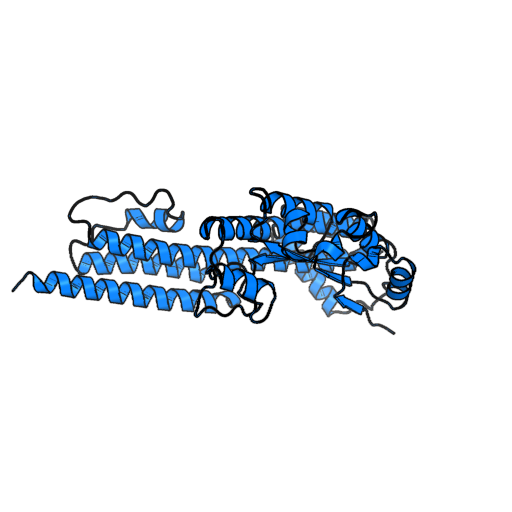ILE A CA 1
ATOM 1012 C C . ILE A 1 130 ? -20.396 11.037 1.304 1.00 78.69 130 ILE A C 1
ATOM 1014 O O . ILE A 1 130 ? -20.938 10.621 0.279 1.00 78.69 130 ILE A O 1
ATOM 1018 N N . LYS A 1 131 ? -19.411 11.941 1.259 1.00 69.88 131 LYS A N 1
ATOM 1019 C CA . LYS A 1 131 ? -18.754 12.364 0.015 1.00 69.88 131 LYS A CA 1
ATOM 1020 C C . LYS A 1 131 ? -17.414 11.647 -0.105 1.00 69.88 131 LYS A C 1
ATOM 1022 O O . LYS A 1 131 ? -16.538 11.835 0.734 1.00 69.88 131 LYS A O 1
ATOM 1027 N N . TYR A 1 132 ? -17.251 10.854 -1.161 1.00 71.56 132 TYR A N 1
ATOM 1028 C CA . TYR A 1 132 ? -15.949 10.299 -1.514 1.00 71.56 132 TYR A CA 1
ATOM 1029 C C . TYR A 1 132 ? -15.068 11.402 -2.119 1.00 71.56 132 TYR A C 1
ATOM 1031 O O . TYR A 1 132 ? -15.454 12.027 -3.105 1.00 71.56 132 TYR A O 1
ATOM 1039 N N . SER A 1 133 ? -13.907 11.657 -1.513 1.00 60.97 133 SER A N 1
ATOM 1040 C CA . SER A 1 133 ? -12.962 12.719 -1.898 1.00 60.97 133 SER A CA 1
ATOM 1041 C C . SER A 1 133 ? -11.784 12.232 -2.749 1.00 60.97 133 SER A C 1
ATOM 1043 O O . SER A 1 133 ? -10.912 13.030 -3.073 1.00 60.97 133 SER A O 1
ATOM 1045 N N . GLY A 1 134 ? -11.705 10.940 -3.087 1.00 57.03 134 GLY A N 1
ATOM 1046 C CA . GLY A 1 134 ? -10.558 10.360 -3.807 1.00 57.03 134 GLY A CA 1
ATOM 1047 C C . GLY A 1 134 ? -9.322 10.102 -2.934 1.00 57.03 134 GLY A C 1
ATOM 1048 O O . GLY A 1 134 ? -8.568 9.178 -3.210 1.00 57.03 134 GLY A O 1
ATOM 1049 N N . ASP A 1 135 ? -9.164 10.841 -1.835 1.00 55.69 135 ASP A N 1
ATOM 1050 C CA . ASP A 1 135 ? -8.224 10.550 -0.751 1.00 55.69 135 ASP A CA 1
ATOM 1051 C C . ASP A 1 135 ? -8.998 10.470 0.563 1.00 55.69 135 ASP A C 1
ATOM 1053 O O . ASP A 1 135 ? -9.599 11.445 1.020 1.00 55.69 135 ASP A O 1
ATOM 1057 N N . SER A 1 136 ? -9.049 9.265 1.122 1.00 51.19 136 SER A N 1
ATOM 1058 C CA . SER A 1 136 ? -9.817 8.949 2.328 1.00 51.19 136 SER A CA 1
ATOM 1059 C C . SER A 1 136 ? -8.903 8.551 3.489 1.00 51.19 136 SER A C 1
ATOM 1061 O O . SER A 1 136 ? -9.402 8.176 4.543 1.00 51.19 136 SER A O 1
ATOM 1063 N N . GLY A 1 137 ? -7.576 8.606 3.320 1.00 60.34 137 GLY A N 1
ATOM 1064 C CA . GLY A 1 137 ? -6.633 7.925 4.207 1.00 60.34 137 GLY A CA 1
ATOM 1065 C C . GLY A 1 137 ? -6.637 6.399 4.024 1.00 60.34 137 GLY A C 1
ATOM 1066 O O . GLY A 1 137 ? -7.617 5.801 3.584 1.00 60.34 137 GLY A O 1
ATOM 1067 N N . LEU A 1 138 ? -5.514 5.756 4.362 1.00 72.12 138 LEU A N 1
ATOM 1068 C CA . LEU A 1 138 ? -5.219 4.381 3.936 1.00 72.12 138 LEU A CA 1
ATOM 1069 C C . LEU A 1 138 ? -6.196 3.315 4.469 1.00 72.12 138 LEU A C 1
ATOM 1071 O O . LEU A 1 138 ? -6.426 2.350 3.766 1.00 72.12 138 LEU A O 1
ATOM 1075 N N . PHE A 1 139 ? -6.776 3.465 5.665 1.00 80.56 139 PHE A N 1
ATOM 1076 C CA . PHE A 1 139 ? -7.668 2.454 6.275 1.00 80.56 139 PHE A CA 1
ATOM 1077 C C . PHE A 1 139 ? -8.951 3.057 6.864 1.00 80.56 139 PHE A C 1
ATOM 1079 O O . PHE A 1 139 ? -9.398 2.664 7.942 1.00 80.56 139 PHE A O 1
ATOM 1086 N N . ARG A 1 140 ? -9.524 4.068 6.208 1.00 75.94 140 ARG A N 1
ATOM 1087 C CA . ARG A 1 140 ? -10.779 4.673 6.673 1.00 75.94 140 ARG A CA 1
ATOM 1088 C C . ARG A 1 140 ? -11.962 3.736 6.428 1.00 75.94 140 ARG A C 1
ATOM 1090 O O . ARG A 1 140 ? -12.088 3.167 5.348 1.00 75.94 140 ARG A O 1
ATOM 1097 N N . LYS A 1 141 ? -12.850 3.635 7.421 1.00 78.62 141 LYS A N 1
ATOM 1098 C CA . LYS A 1 141 ? -14.028 2.752 7.416 1.00 78.62 141 LYS A CA 1
ATOM 1099 C C . LYS A 1 141 ? -15.321 3.419 6.910 1.00 78.62 141 LYS A C 1
ATOM 1101 O O . LYS A 1 141 ? -16.402 3.133 7.407 1.00 78.62 141 LYS A O 1
ATOM 1106 N N . GLU A 1 142 ? -15.236 4.337 5.948 1.00 83.31 142 GLU A N 1
ATOM 1107 C CA . GLU A 1 142 ? -16.419 5.032 5.414 1.00 83.31 142 GLU A CA 1
ATOM 1108 C C . GLU A 1 142 ? -16.667 4.662 3.955 1.00 83.31 142 GLU A C 1
ATOM 1110 O O . GLU A 1 142 ? -15.785 4.823 3.111 1.00 83.31 142 GLU A O 1
ATOM 1115 N N . LEU A 1 143 ? -17.884 4.203 3.652 1.00 88.81 143 LEU A N 1
ATOM 1116 C CA . LEU A 1 143 ? -18.296 3.811 2.307 1.00 88.81 143 LEU A CA 1
ATOM 1117 C C . LEU A 1 143 ? -19.389 4.747 1.796 1.00 88.81 143 LEU A C 1
ATOM 1119 O O . LEU A 1 143 ? -20.367 5.022 2.481 1.00 88.81 143 LEU A O 1
ATOM 1123 N N . SER A 1 144 ? -19.251 5.195 0.550 1.00 89.44 144 SER A N 1
ATOM 1124 C CA . SER A 1 144 ? -20.289 5.973 -0.152 1.00 89.44 144 SER A CA 1
ATOM 1125 C C . SER A 1 144 ? -21.449 5.104 -0.667 1.00 89.44 144 SER A C 1
ATOM 1127 O O . SER A 1 144 ? -22.396 5.611 -1.271 1.00 89.44 144 SER A O 1
ATOM 1129 N N . PHE A 1 145 ? -21.385 3.794 -0.430 1.00 91.88 145 PHE A N 1
ATOM 1130 C CA . PHE A 1 145 ? -22.343 2.803 -0.897 1.00 91.88 145 PHE A CA 1
ATOM 1131 C C . PHE A 1 145 ? -22.428 1.615 0.072 1.00 91.88 145 PHE A C 1
ATOM 1133 O O . PHE A 1 145 ? -21.541 1.415 0.898 1.00 91.88 145 PHE A O 1
ATOM 1140 N N . VAL A 1 146 ? -23.484 0.814 -0.053 1.00 92.94 146 VAL A N 1
ATOM 1141 C CA . VAL A 1 146 ? -23.670 -0.448 0.670 1.00 92.94 146 VAL A CA 1
ATOM 1142 C C . VAL A 1 146 ? -23.100 -1.588 -0.188 1.00 92.94 146 VAL A C 1
ATOM 1144 O O . VAL A 1 146 ? -23.665 -1.863 -1.251 1.00 92.94 146 VAL A O 1
ATOM 1147 N N . PRO A 1 147 ? -21.981 -2.237 0.184 1.00 93.12 147 PRO A N 1
ATOM 1148 C CA . PRO A 1 147 ? -21.421 -3.370 -0.561 1.00 93.12 147 PRO A CA 1
ATOM 1149 C C . PRO A 1 147 ? -22.318 -4.617 -0.491 1.00 93.12 147 PRO A C 1
ATOM 1151 O O . PRO A 1 147 ? -23.209 -4.699 0.345 1.00 93.12 147 PRO A O 1
ATOM 1154 N N . LYS A 1 148 ? -22.121 -5.572 -1.415 1.00 92.25 148 LYS A N 1
ATOM 1155 C CA . LYS A 1 148 ? -22.790 -6.890 -1.352 1.00 92.25 148 LYS A CA 1
ATOM 1156 C C . LYS A 1 148 ? -22.152 -7.810 -0.316 1.00 92.25 148 LYS A C 1
ATOM 1158 O O . LYS A 1 148 ? -22.836 -8.640 0.267 1.00 92.25 148 LYS A O 1
ATOM 1163 N N . VAL A 1 149 ? -20.840 -7.679 -0.143 1.00 93.06 149 VAL A N 1
ATOM 1164 C CA . VAL A 1 149 ? -20.103 -8.307 0.952 1.00 93.06 149 VAL A CA 1
ATOM 1165 C C . VAL A 1 149 ? -20.308 -7.493 2.223 1.00 93.06 149 VAL A C 1
ATOM 1167 O O . VAL A 1 149 ? -20.526 -6.284 2.149 1.00 93.06 149 VAL A O 1
ATOM 1170 N N . GLU A 1 150 ? -20.185 -8.132 3.382 1.00 92.88 150 GLU A N 1
ATOM 1171 C CA . GLU A 1 150 ? -20.220 -7.421 4.660 1.00 92.88 150 GLU A CA 1
ATOM 1172 C C . GLU A 1 150 ? -19.133 -6.323 4.709 1.00 92.88 150 GLU A C 1
ATOM 1174 O O . GLU A 1 150 ? -17.983 -6.588 4.338 1.00 92.88 150 GLU A O 1
ATOM 1179 N N . PRO A 1 151 ? -19.442 -5.092 5.164 1.00 91.69 151 PRO A N 1
ATOM 1180 C CA . PRO A 1 151 ? -18.479 -3.986 5.173 1.00 91.69 151 PRO A CA 1
ATOM 1181 C C . PRO A 1 151 ? -17.169 -4.302 5.908 1.00 91.69 151 PRO A C 1
ATOM 1183 O O . PRO A 1 151 ? -16.091 -3.991 5.403 1.00 91.69 151 PRO A O 1
ATOM 1186 N N . ASP A 1 152 ? -17.244 -4.972 7.061 1.00 88.88 152 ASP A N 1
ATOM 1187 C CA . ASP A 1 152 ? -16.059 -5.372 7.833 1.00 88.88 152 ASP A CA 1
ATOM 1188 C C . ASP A 1 152 ? -15.167 -6.352 7.066 1.00 88.88 152 ASP A C 1
ATOM 1190 O O . ASP A 1 152 ? -13.940 -6.277 7.147 1.00 88.88 152 ASP A O 1
ATOM 1194 N N . GLU A 1 153 ? -15.772 -7.240 6.279 1.00 91.75 153 GLU A N 1
ATOM 1195 C CA . GLU A 1 153 ? -15.045 -8.173 5.425 1.00 91.75 153 GLU A CA 1
ATOM 1196 C C . GLU A 1 153 ? -14.341 -7.433 4.278 1.00 91.75 153 GLU A C 1
ATOM 1198 O O . GLU A 1 153 ? -13.170 -7.695 4.002 1.00 91.75 153 GLU A O 1
ATOM 1203 N N . LEU A 1 154 ? -14.990 -6.435 3.667 1.00 94.19 154 LEU A N 1
ATOM 1204 C CA . LEU A 1 154 ? -14.358 -5.570 2.666 1.00 94.19 154 LEU A CA 1
ATOM 1205 C C . LEU A 1 154 ? -13.157 -4.803 3.242 1.00 94.19 154 LEU A C 1
ATOM 1207 O O . LEU A 1 154 ? -12.084 -4.784 2.631 1.00 94.19 154 LEU A O 1
ATOM 1211 N N . PHE A 1 155 ? -13.303 -4.207 4.429 1.00 91.69 155 PHE A N 1
ATOM 1212 C CA . PHE A 1 155 ? -12.194 -3.527 5.105 1.00 91.69 155 PHE A CA 1
ATOM 1213 C C . PHE A 1 155 ? -11.062 -4.495 5.454 1.00 91.69 155 PHE A C 1
ATOM 1215 O O . PHE A 1 155 ? -9.892 -4.149 5.284 1.00 91.69 155 PHE A O 1
ATOM 1222 N N . ARG A 1 156 ? -11.386 -5.720 5.886 1.00 92.00 156 ARG A N 1
ATOM 1223 C CA . ARG A 1 156 ? -10.394 -6.762 6.173 1.00 92.00 156 ARG A CA 1
ATOM 1224 C C . ARG A 1 156 ? -9.610 -7.152 4.920 1.00 92.00 156 ARG A C 1
ATOM 1226 O O . ARG A 1 156 ? -8.382 -7.193 4.987 1.00 92.00 156 ARG A O 1
ATOM 1233 N N . ARG A 1 157 ? -10.287 -7.380 3.787 1.00 95.06 157 ARG A N 1
ATOM 1234 C CA . ARG A 1 157 ? -9.653 -7.686 2.488 1.00 95.06 157 ARG A CA 1
ATOM 1235 C C . ARG A 1 157 ? -8.734 -6.550 2.042 1.00 95.06 157 ARG A C 1
ATOM 1237 O O . ARG A 1 157 ? -7.569 -6.784 1.731 1.00 95.06 157 ARG A O 1
ATOM 1244 N N . HIS A 1 158 ? -9.212 -5.306 2.086 1.00 95.31 158 HIS A N 1
ATOM 1245 C CA . HIS A 1 158 ? -8.402 -4.125 1.765 1.00 95.31 158 HIS A CA 1
ATOM 1246 C C . HIS A 1 158 ? -7.159 -4.013 2.660 1.00 95.31 158 HIS A C 1
ATOM 1248 O O . HIS A 1 158 ? -6.036 -3.868 2.166 1.00 95.31 158 HIS A O 1
ATOM 1254 N N . GLN A 1 159 ? -7.341 -4.165 3.975 1.00 94.19 159 GLN A N 1
ATOM 1255 C CA . GLN A 1 159 ? -6.248 -4.131 4.939 1.00 94.19 159 GLN A CA 1
ATOM 1256 C C . GLN A 1 159 ? -5.233 -5.253 4.689 1.00 94.19 159 GLN A C 1
ATOM 1258 O O . GLN A 1 159 ? -4.026 -4.999 4.729 1.00 94.19 159 GLN A O 1
ATOM 1263 N N . GLN A 1 160 ? -5.695 -6.474 4.409 1.00 96.25 160 GLN A N 1
ATOM 1264 C CA . GLN A 1 160 ? -4.857 -7.621 4.054 1.00 96.25 160 GLN A CA 1
ATOM 1265 C C . GLN A 1 160 ? -3.993 -7.309 2.831 1.00 96.25 160 GLN A C 1
ATOM 1267 O O . GLN A 1 160 ? -2.774 -7.450 2.915 1.00 96.25 160 GLN A O 1
ATOM 1272 N N . ILE A 1 161 ? -4.585 -6.817 1.739 1.00 97.44 161 ILE A N 1
ATOM 1273 C CA . ILE A 1 161 ? -3.846 -6.461 0.523 1.00 97.44 161 ILE A CA 1
ATOM 1274 C C . ILE A 1 161 ? -2.765 -5.429 0.843 1.00 97.44 161 ILE A C 1
ATOM 1276 O O . ILE A 1 161 ? -1.578 -5.707 0.674 1.00 97.44 161 ILE A O 1
ATOM 1280 N N . VAL A 1 162 ? -3.157 -4.254 1.348 1.00 96.81 162 VAL A N 1
ATOM 1281 C CA . VAL A 1 162 ? -2.244 -3.117 1.543 1.00 96.81 162 VAL A CA 1
ATOM 1282 C C . VAL A 1 162 ? -1.132 -3.451 2.538 1.00 96.81 162 VAL A C 1
ATOM 1284 O O . VAL A 1 162 ? 0.037 -3.150 2.287 1.00 96.81 162 VAL A O 1
ATOM 1287 N N . SER A 1 163 ? -1.468 -4.096 3.661 1.00 96.38 163 SER A N 1
ATOM 1288 C CA . SER A 1 163 ? -0.473 -4.494 4.666 1.00 96.38 163 SER A CA 1
ATOM 1289 C C . SER A 1 163 ? 0.519 -5.530 4.136 1.00 96.38 163 SER A C 1
ATOM 1291 O O . SER A 1 163 ? 1.706 -5.443 4.459 1.00 96.38 163 SER A O 1
ATOM 1293 N N . THR A 1 164 ? 0.069 -6.442 3.269 1.00 98.31 164 THR A N 1
ATOM 1294 C CA . THR A 1 164 ? 0.920 -7.467 2.659 1.00 98.31 164 THR A CA 1
ATOM 1295 C C . THR A 1 164 ? 1.850 -6.842 1.629 1.00 98.31 164 THR A C 1
ATOM 1297 O O . THR A 1 164 ? 3.071 -6.947 1.770 1.00 98.31 164 THR A O 1
ATOM 1300 N N . ILE A 1 165 ? 1.314 -6.105 0.647 1.00 97.88 165 ILE A N 1
ATOM 1301 C CA . ILE A 1 165 ? 2.116 -5.548 -0.454 1.00 97.88 165 ILE A CA 1
ATOM 1302 C C . ILE A 1 165 ? 3.137 -4.503 0.011 1.00 97.88 165 ILE A C 1
ATOM 1304 O O . ILE A 1 165 ? 4.154 -4.32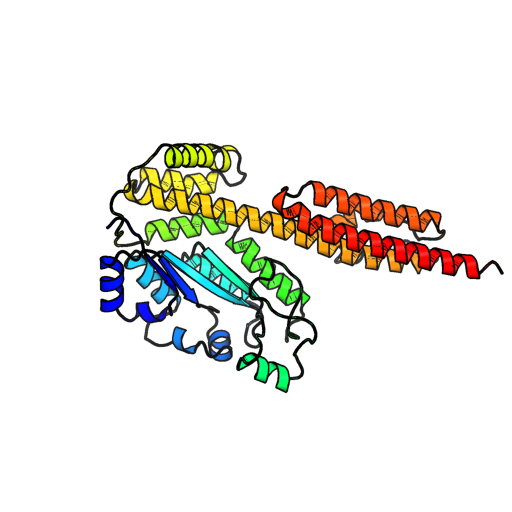7 -0.665 1.00 97.88 165 ILE A O 1
ATOM 1308 N N . HIS A 1 166 ? 2.883 -3.809 1.124 1.00 97.38 166 HIS A N 1
ATOM 1309 C CA . HIS A 1 166 ? 3.798 -2.825 1.706 1.00 97.38 166 HIS A CA 1
ATOM 1310 C C . HIS A 1 166 ? 4.674 -3.390 2.822 1.00 97.38 166 HIS A C 1
ATOM 1312 O O . HIS A 1 166 ? 5.518 -2.664 3.349 1.00 97.38 166 HIS A O 1
ATOM 1318 N N . SER A 1 167 ? 4.520 -4.663 3.192 1.00 97.31 167 SER A N 1
ATOM 1319 C CA . SER A 1 167 ? 5.469 -5.309 4.094 1.00 97.31 167 SER A CA 1
ATOM 1320 C C . SER A 1 167 ? 6.848 -5.376 3.431 1.00 97.31 167 SER A C 1
ATOM 1322 O O . SER A 1 167 ? 6.977 -5.477 2.207 1.00 97.31 167 SER A O 1
ATOM 1324 N N . ALA A 1 168 ? 7.911 -5.327 4.234 1.00 97.50 168 ALA A N 1
ATOM 1325 C CA . ALA A 1 168 ? 9.260 -5.371 3.681 1.00 97.50 168 ALA A CA 1
ATOM 1326 C C . ALA A 1 168 ? 9.547 -6.699 2.949 1.00 97.50 168 ALA A C 1
ATOM 1328 O O . ALA A 1 168 ? 10.289 -6.717 1.968 1.00 97.50 168 ALA A O 1
ATOM 1329 N N . GLU A 1 169 ? 8.922 -7.787 3.397 1.00 97.44 169 GLU A N 1
ATOM 1330 C CA . GLU A 1 169 ? 9.062 -9.133 2.835 1.00 97.44 169 GLU A CA 1
ATOM 1331 C C . GLU A 1 169 ? 8.474 -9.254 1.427 1.00 97.44 169 GLU A C 1
ATOM 1333 O O . GLU A 1 169 ? 8.978 -10.036 0.630 1.00 97.44 169 GLU A O 1
ATOM 1338 N N . TYR A 1 170 ? 7.474 -8.442 1.080 1.00 98.44 170 TYR A N 1
ATOM 1339 C CA . TYR A 1 170 ? 6.909 -8.417 -0.271 1.00 98.44 170 TYR A CA 1
ATOM 1340 C C . TYR A 1 170 ? 7.508 -7.286 -1.107 1.00 98.44 170 TYR A C 1
ATOM 1342 O O . TYR A 1 170 ? 7.950 -7.516 -2.237 1.00 98.44 170 TYR A O 1
ATOM 1350 N N . PHE A 1 171 ? 7.608 -6.076 -0.545 1.00 98.56 171 PHE A N 1
ATOM 1351 C CA . PHE A 1 171 ? 8.059 -4.892 -1.276 1.00 98.56 171 PHE A CA 1
ATOM 1352 C C . PHE A 1 171 ? 9.489 -5.041 -1.815 1.00 98.56 171 PHE A C 1
ATOM 1354 O O . PHE A 1 171 ? 9.733 -4.795 -2.996 1.00 98.56 171 PHE A O 1
ATOM 1361 N N . PHE A 1 172 ? 10.457 -5.436 -0.981 1.00 98.44 172 PHE A N 1
ATOM 1362 C CA . PHE A 1 172 ? 11.867 -5.459 -1.393 1.00 98.44 172 PHE A CA 1
ATOM 1363 C C . PHE A 1 172 ? 12.165 -6.557 -2.424 1.00 98.44 172 PHE A C 1
ATOM 1365 O O . PHE A 1 172 ? 12.850 -6.262 -3.412 1.00 98.44 172 PHE A O 1
ATOM 1372 N N . PRO A 1 173 ? 11.642 -7.794 -2.292 1.00 98.25 173 PRO A N 1
ATOM 1373 C CA . PRO A 1 173 ? 11.730 -8.776 -3.367 1.00 98.25 173 PRO A CA 1
ATOM 1374 C C . PRO A 1 173 ? 11.064 -8.308 -4.660 1.00 98.25 173 PRO A C 1
ATOM 1376 O O . PRO A 1 173 ? 11.661 -8.487 -5.723 1.00 98.25 173 PRO A O 1
ATOM 1379 N N . ARG A 1 174 ? 9.899 -7.649 -4.579 1.00 98.00 174 ARG A N 1
ATOM 1380 C CA . ARG A 1 174 ? 9.192 -7.087 -5.740 1.00 98.00 174 ARG A CA 1
ATOM 1381 C C . ARG A 1 174 ? 10.027 -6.026 -6.455 1.00 98.00 174 ARG A C 1
ATOM 1383 O O . ARG A 1 174 ? 10.267 -6.127 -7.657 1.00 98.00 174 ARG A O 1
ATOM 1390 N N . ALA A 1 175 ? 10.570 -5.073 -5.700 1.00 98.06 175 ALA A N 1
ATOM 1391 C CA . ALA A 1 175 ? 11.483 -4.046 -6.197 1.00 98.06 175 ALA A CA 1
ATOM 1392 C C . ALA A 1 175 ? 12.751 -4.651 -6.823 1.00 98.06 175 ALA A C 1
ATOM 1394 O O . ALA A 1 175 ? 13.201 -4.213 -7.879 1.00 98.06 175 ALA A O 1
ATOM 1395 N N . ARG A 1 176 ? 13.317 -5.703 -6.220 1.00 97.44 176 ARG A N 1
ATOM 1396 C CA . ARG A 1 176 ? 14.482 -6.410 -6.773 1.00 97.44 176 ARG A CA 1
ATOM 1397 C C . ARG A 1 176 ? 14.153 -7.105 -8.094 1.00 97.44 176 ARG A C 1
ATOM 1399 O O . ARG A 1 176 ? 14.998 -7.131 -8.988 1.00 97.44 176 ARG A O 1
ATOM 1406 N N . THR A 1 177 ? 12.957 -7.675 -8.222 1.00 97.62 177 THR A N 1
ATOM 1407 C CA . THR A 1 177 ? 12.475 -8.252 -9.483 1.00 97.62 177 THR A CA 1
ATOM 1408 C C . THR A 1 177 ? 12.335 -7.174 -10.553 1.00 97.62 177 THR A C 1
ATOM 1410 O O . THR A 1 177 ? 12.842 -7.375 -11.655 1.00 97.62 177 THR A O 1
ATOM 1413 N N . LEU A 1 178 ? 11.772 -6.005 -10.222 1.00 97.06 178 LEU A N 1
ATOM 1414 C CA . LEU A 1 178 ? 11.720 -4.868 -11.146 1.00 97.06 178 LEU A CA 1
ATOM 1415 C C . LEU A 1 178 ? 13.124 -4.458 -11.602 1.00 97.06 178 LEU A C 1
ATOM 1417 O O . LEU A 1 178 ? 13.383 -4.397 -12.798 1.00 97.06 178 LEU A O 1
ATOM 1421 N N . VAL A 1 179 ? 14.057 -4.247 -10.666 1.00 95.12 179 VAL A N 1
ATOM 1422 C CA . VAL A 1 179 ? 15.439 -3.849 -10.990 1.00 95.12 179 VAL A CA 1
ATOM 1423 C C . VAL A 1 179 ? 16.108 -4.843 -11.935 1.00 95.12 179 VAL A C 1
ATOM 1425 O O . VAL A 1 179 ? 16.928 -4.428 -12.744 1.00 95.12 179 VAL A O 1
ATOM 1428 N N . LYS A 1 180 ? 15.777 -6.139 -11.873 1.00 93.38 180 LYS A N 1
ATOM 1429 C CA . LYS A 1 180 ? 16.271 -7.144 -12.828 1.00 93.38 180 LYS A CA 1
ATOM 1430 C C . LYS A 1 180 ? 15.600 -7.027 -14.200 1.00 93.38 180 LYS A C 1
ATOM 1432 O O . LYS A 1 180 ? 16.302 -7.121 -15.202 1.00 93.38 180 LYS A O 1
ATOM 1437 N N . ARG A 1 18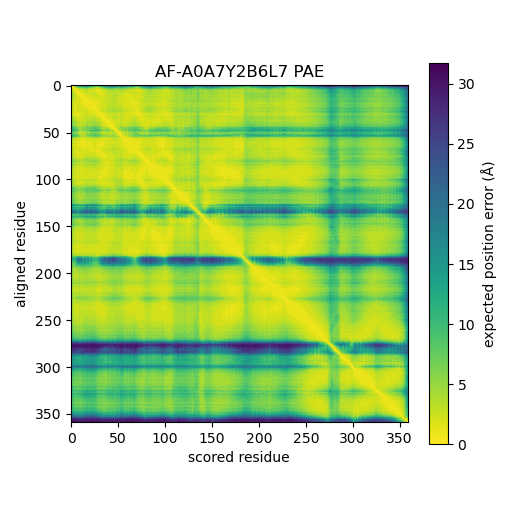1 ? 14.279 -6.822 -14.230 1.00 92.06 181 ARG A N 1
ATOM 1438 C CA . ARG A 1 181 ? 13.450 -6.813 -15.447 1.00 92.06 181 ARG A CA 1
ATOM 1439 C C . ARG A 1 181 ? 13.526 -5.531 -16.261 1.00 92.06 181 ARG A C 1
ATOM 1441 O O . ARG A 1 181 ? 13.325 -5.604 -17.466 1.00 92.06 181 ARG A O 1
ATOM 1448 N N . LEU A 1 182 ? 13.806 -4.393 -15.624 1.00 90.88 182 LEU A N 1
ATOM 1449 C CA . LEU A 1 182 ? 13.942 -3.119 -16.326 1.00 90.88 182 LEU A CA 1
ATOM 1450 C C . LEU A 1 182 ? 14.931 -3.284 -17.477 1.00 90.88 182 LEU A C 1
ATOM 1452 O O . LEU A 1 182 ? 16.075 -3.682 -17.250 1.00 90.88 182 LEU A O 1
ATOM 1456 N N . GLY A 1 183 ? 14.470 -3.048 -18.700 1.00 85.06 183 GLY A N 1
ATOM 1457 C CA . GLY A 1 183 ? 15.270 -3.247 -19.901 1.00 85.06 183 GLY A CA 1
ATOM 1458 C C . GLY A 1 183 ? 16.156 -2.044 -20.197 1.00 85.06 183 GLY A C 1
ATOM 1459 O O . GLY A 1 183 ? 17.059 -1.721 -19.415 1.00 85.06 183 GLY A O 1
ATOM 1460 N N . ARG A 1 184 ? 15.928 -1.402 -21.349 1.00 74.94 184 ARG A N 1
ATOM 1461 C CA . ARG A 1 184 ? 16.703 -0.231 -21.789 1.00 74.94 184 ARG A CA 1
ATOM 1462 C C . ARG A 1 184 ? 16.527 0.897 -20.782 1.00 74.94 184 ARG A C 1
ATOM 1464 O O . ARG A 1 184 ? 15.413 1.300 -20.493 1.00 74.94 184 ARG A O 1
ATOM 1471 N N . HIS A 1 185 ? 17.615 1.413 -20.224 1.00 67.44 185 HIS A N 1
ATOM 1472 C CA . HIS A 1 185 ? 17.530 2.466 -19.219 1.00 67.44 185 HIS A CA 1
ATOM 1473 C C . HIS A 1 185 ? 18.093 3.769 -19.776 1.00 67.44 185 HIS A C 1
ATOM 1475 O O . HIS A 1 185 ? 19.308 3.922 -19.882 1.00 67.44 185 HIS A O 1
ATOM 1481 N N . ALA A 1 186 ? 17.208 4.718 -20.089 1.00 58.97 186 ALA A N 1
ATOM 1482 C CA . ALA A 1 186 ? 17.546 6.041 -20.615 1.00 58.97 186 ALA A CA 1
ATOM 1483 C C . ALA A 1 186 ? 18.140 6.989 -19.550 1.00 58.97 186 ALA A C 1
ATOM 1485 O O . ALA A 1 186 ? 18.019 8.210 -19.658 1.00 58.97 186 ALA A O 1
ATOM 1486 N N . MET A 1 187 ? 18.763 6.475 -18.478 1.00 61.00 187 MET A N 1
ATOM 1487 C CA . MET A 1 187 ? 19.414 7.370 -17.523 1.00 61.00 187 MET A CA 1
ATOM 1488 C C . MET A 1 187 ? 20.696 7.926 -18.116 1.00 61.00 187 MET A C 1
ATOM 1490 O O . MET A 1 187 ? 21.746 7.284 -18.121 1.00 61.00 187 MET A O 1
ATOM 1494 N N . ARG A 1 188 ? 20.612 9.188 -18.533 1.00 61.59 188 ARG A N 1
ATOM 1495 C CA . ARG A 1 188 ? 21.790 10.039 -18.624 1.00 61.59 188 ARG A CA 1
ATOM 1496 C C . ARG A 1 188 ? 22.374 10.192 -17.211 1.00 61.59 188 ARG A C 1
ATOM 1498 O O . ARG A 1 188 ? 21.601 10.400 -16.270 1.00 61.59 188 ARG A O 1
ATOM 1505 N N . PRO A 1 189 ? 23.700 10.072 -17.027 1.00 60.91 189 PRO A N 1
ATOM 1506 C CA . PRO A 1 189 ? 24.319 10.222 -15.717 1.00 60.91 189 PRO A CA 1
ATOM 1507 C C . PRO A 1 189 ? 23.936 11.574 -15.107 1.00 60.91 189 PRO A C 1
ATOM 1509 O O . PRO A 1 189 ? 24.204 12.622 -15.693 1.00 60.91 189 PRO A O 1
ATOM 1512 N N . ARG A 1 190 ? 23.298 11.557 -13.935 1.00 69.62 190 ARG A N 1
ATOM 1513 C CA . ARG A 1 190 ? 23.081 12.763 -13.131 1.00 69.62 190 ARG A CA 1
ATOM 1514 C C . ARG A 1 190 ? 24.277 12.940 -12.198 1.00 69.62 190 ARG A C 1
ATOM 1516 O O . ARG A 1 190 ? 24.778 11.959 -11.650 1.00 69.62 190 ARG A O 1
ATOM 1523 N N . GLN A 1 191 ? 24.726 14.179 -12.009 1.00 73.12 191 GLN A N 1
ATOM 1524 C CA . GLN A 1 191 ? 25.775 14.478 -11.036 1.00 73.12 191 GLN A CA 1
ATOM 1525 C C . GLN A 1 191 ? 25.290 14.128 -9.623 1.00 73.12 191 GLN A C 1
ATOM 1527 O O . GLN A 1 191 ? 24.203 14.533 -9.209 1.00 73.12 191 GLN A O 1
ATOM 1532 N N . VAL A 1 192 ? 26.094 13.350 -8.902 1.00 81.50 192 VAL A N 1
ATOM 1533 C CA . VAL A 1 192 ? 25.842 12.992 -7.504 1.00 81.50 192 VAL A CA 1
ATOM 1534 C C . VAL A 1 192 ? 26.380 14.117 -6.628 1.00 81.50 192 VAL A C 1
ATOM 1536 O O . VAL A 1 192 ? 27.583 14.373 -6.620 1.00 81.50 192 VAL A O 1
ATOM 1539 N N . GLY A 1 193 ? 25.492 14.799 -5.908 1.00 87.50 193 GLY A N 1
ATOM 1540 C CA . GLY A 1 193 ? 25.846 15.877 -4.998 1.00 87.50 193 GLY A CA 1
ATOM 1541 C C . GLY A 1 193 ? 25.949 15.427 -3.540 1.00 87.50 193 GLY A C 1
ATOM 1542 O O . GLY A 1 193 ? 25.707 14.274 -3.172 1.00 87.50 193 GLY A O 1
ATOM 1543 N N . ARG A 1 194 ? 26.277 16.389 -2.669 1.00 92.69 194 ARG A N 1
ATOM 1544 C CA . ARG A 1 194 ? 26.256 16.198 -1.208 1.00 92.69 194 ARG A CA 1
ATOM 1545 C C . ARG A 1 194 ? 24.896 15.693 -0.686 1.00 92.69 194 ARG A C 1
ATOM 1547 O O . ARG A 1 194 ? 24.920 14.790 0.151 1.00 92.69 194 ARG A O 1
ATOM 1554 N N . PRO A 1 195 ? 23.729 16.204 -1.139 1.00 90.88 195 PRO A N 1
ATOM 1555 C CA . PRO A 1 195 ? 22.432 15.730 -0.650 1.00 90.88 195 PRO A CA 1
ATOM 1556 C C . PRO A 1 195 ? 22.191 14.248 -0.939 1.00 90.88 195 PRO A C 1
ATOM 1558 O O . PRO A 1 195 ? 21.728 13.523 -0.059 1.00 90.88 195 PRO A O 1
ATOM 1561 N N . GLU A 1 196 ? 22.551 13.778 -2.135 1.00 89.69 196 GLU A N 1
ATOM 1562 C CA . GLU A 1 196 ? 22.412 12.377 -2.525 1.00 89.69 196 GLU A CA 1
ATOM 1563 C C . GLU A 1 196 ? 23.309 11.461 -1.674 1.00 89.69 196 GLU A C 1
ATOM 1565 O O . GLU A 1 196 ? 22.849 10.418 -1.206 1.00 89.69 196 GLU A O 1
ATOM 1570 N N . ILE A 1 197 ? 24.552 11.873 -1.391 1.00 92.25 197 ILE A N 1
ATOM 1571 C CA . ILE A 1 197 ? 25.474 11.124 -0.517 1.00 92.25 197 ILE A CA 1
ATOM 1572 C C . ILE A 1 197 ? 24.929 11.053 0.913 1.00 92.25 197 ILE A C 1
ATOM 1574 O O . ILE A 1 197 ? 24.853 9.972 1.497 1.00 92.25 197 ILE A O 1
ATOM 1578 N N . ILE A 1 198 ? 24.502 12.188 1.476 1.00 94.88 198 ILE A N 1
ATOM 1579 C CA . ILE A 1 198 ? 23.914 12.239 2.822 1.00 94.88 198 ILE A CA 1
ATOM 1580 C C . ILE A 1 198 ? 22.654 11.365 2.884 1.00 94.88 198 ILE A C 1
ATOM 1582 O O . ILE A 1 198 ? 22.463 10.625 3.850 1.00 94.88 198 ILE A O 1
ATOM 1586 N N . GLY A 1 199 ? 21.808 11.416 1.853 1.00 93.88 199 GLY A N 1
ATOM 1587 C CA . GLY A 1 199 ? 20.622 10.572 1.727 1.00 93.88 199 GLY A CA 1
ATOM 1588 C C . GLY A 1 199 ? 20.963 9.081 1.711 1.00 93.88 199 GLY A C 1
ATOM 1589 O O . GLY A 1 199 ? 20.348 8.304 2.444 1.00 93.88 199 GLY A O 1
ATOM 1590 N N . ALA A 1 200 ? 21.985 8.682 0.950 1.00 93.75 200 ALA A N 1
ATOM 1591 C CA . ALA A 1 200 ? 22.453 7.300 0.901 1.00 93.75 200 ALA A CA 1
ATOM 1592 C C . ALA A 1 200 ? 22.997 6.824 2.258 1.00 93.75 200 ALA A C 1
ATOM 1594 O O . ALA A 1 200 ? 22.581 5.771 2.741 1.00 93.75 200 ALA A O 1
ATOM 1595 N N . LEU A 1 201 ? 23.841 7.622 2.922 1.00 96.06 201 LEU A N 1
ATOM 1596 C CA . LEU A 1 201 ? 24.373 7.303 4.253 1.00 96.06 201 LEU A CA 1
ATOM 1597 C C . LEU A 1 201 ? 23.256 7.168 5.297 1.00 96.06 201 LEU A C 1
ATOM 1599 O O . LEU A 1 201 ? 23.237 6.212 6.075 1.00 96.06 201 LEU A O 1
ATOM 1603 N N . ARG A 1 202 ? 22.274 8.079 5.279 1.00 96.69 202 ARG A N 1
ATOM 1604 C CA . ARG A 1 202 ? 21.080 7.982 6.134 1.00 96.69 202 ARG A CA 1
ATOM 1605 C C . ARG A 1 202 ? 20.287 6.713 5.844 1.00 96.69 202 ARG A C 1
ATOM 1607 O O . ARG A 1 202 ? 19.863 6.045 6.783 1.00 96.69 202 ARG A O 1
ATOM 1614 N N . SER A 1 203 ? 20.113 6.356 4.573 1.00 97.25 203 SER A N 1
ATOM 1615 C CA . SER A 1 203 ? 19.441 5.119 4.172 1.00 97.25 203 SER A CA 1
ATOM 1616 C C . SER A 1 203 ? 20.189 3.879 4.673 1.00 97.25 203 SER A C 1
ATOM 1618 O O . SER A 1 203 ? 19.563 2.992 5.251 1.00 97.25 203 SER A O 1
ATOM 1620 N N . PHE A 1 204 ? 21.520 3.828 4.551 1.00 97.81 204 PHE A N 1
ATOM 1621 C CA . PHE A 1 204 ? 22.324 2.727 5.095 1.00 97.81 204 PHE A CA 1
ATOM 1622 C C . PHE A 1 204 ? 22.166 2.594 6.607 1.00 97.81 204 PHE A C 1
ATOM 1624 O O . PHE A 1 204 ? 21.979 1.488 7.105 1.00 97.81 204 PHE A O 1
ATOM 1631 N N . TRP A 1 205 ? 22.169 3.706 7.339 1.00 97.94 205 TRP A N 1
ATOM 1632 C CA . TRP A 1 205 ? 21.998 3.676 8.787 1.00 97.94 205 TRP A CA 1
ATOM 1633 C C . TRP A 1 205 ? 20.578 3.270 9.208 1.00 97.94 205 TRP A C 1
ATOM 1635 O O . TRP A 1 205 ? 20.388 2.342 9.996 1.00 97.94 205 TRP A O 1
ATOM 1645 N N . ILE A 1 206 ? 19.556 3.939 8.673 1.00 97.19 206 ILE A N 1
ATOM 1646 C CA . ILE A 1 206 ? 18.160 3.724 9.072 1.00 97.19 206 ILE A CA 1
ATOM 1647 C C . ILE A 1 206 ? 17.669 2.354 8.601 1.00 97.19 206 ILE A C 1
ATOM 1649 O O . ILE A 1 206 ? 17.107 1.593 9.387 1.00 97.19 206 ILE A O 1
ATOM 1653 N N . GLN A 1 207 ? 17.883 2.024 7.329 1.00 97.94 207 GLN A N 1
ATOM 1654 C CA . GLN A 1 207 ? 17.357 0.800 6.730 1.00 97.94 207 GLN A CA 1
ATOM 1655 C C . GLN A 1 207 ? 18.342 -0.362 6.842 1.00 97.94 207 GLN A C 1
ATOM 1657 O O . GLN A 1 207 ? 17.948 -1.461 7.220 1.00 97.94 207 GLN A O 1
ATOM 1662 N N . GLY A 1 208 ? 19.622 -0.127 6.561 1.00 97.25 208 GLY A N 1
ATOM 1663 C CA . GLY A 1 208 ? 20.645 -1.174 6.544 1.00 97.25 208 GLY A CA 1
ATOM 1664 C C . GLY A 1 208 ? 21.141 -1.620 7.923 1.00 97.25 208 GLY A C 1
ATOM 1665 O O . GLY A 1 208 ? 21.651 -2.735 8.029 1.00 97.25 208 GLY A O 1
ATOM 1666 N N . VAL A 1 209 ? 20.973 -0.801 8.970 1.00 97.50 209 VAL A N 1
ATOM 1667 C CA . VAL A 1 209 ? 21.418 -1.126 10.341 1.00 97.50 209 VAL A CA 1
ATOM 1668 C C . VAL A 1 209 ? 20.243 -1.195 11.319 1.00 97.50 209 VAL A C 1
ATOM 1670 O O . VAL A 1 209 ? 20.028 -2.236 11.941 1.00 97.50 209 VAL A O 1
ATOM 1673 N N . LYS A 1 210 ? 19.462 -0.112 11.450 1.00 96.94 210 LYS A N 1
ATOM 1674 C CA . LYS A 1 210 ? 18.423 0.005 12.492 1.00 96.94 210 LYS A CA 1
ATOM 1675 C C . LYS A 1 210 ? 17.124 -0.748 12.199 1.00 96.94 210 LYS A C 1
ATOM 1677 O O . LYS A 1 210 ? 16.407 -1.083 13.138 1.00 96.94 210 LYS A O 1
ATOM 1682 N N . SER A 1 211 ? 16.783 -0.985 10.935 1.00 95.75 211 SER A N 1
ATOM 1683 C CA . SER A 1 211 ? 15.490 -1.588 10.597 1.00 95.75 211 SER A CA 1
ATOM 1684 C C . SER A 1 211 ? 15.425 -3.086 10.925 1.00 95.75 211 SER A C 1
ATOM 1686 O O . SER A 1 211 ? 16.424 -3.815 10.875 1.00 95.75 211 SER A O 1
ATOM 1688 N N . SER A 1 212 ? 14.215 -3.575 11.204 1.00 95.50 212 SER A N 1
ATOM 1689 C CA . SER A 1 212 ? 13.943 -5.011 11.344 1.00 95.50 212 SER A CA 1
ATOM 1690 C C . SER A 1 212 ? 14.155 -5.775 10.029 1.00 95.50 212 SER A C 1
ATOM 1692 O O . SER A 1 212 ? 14.532 -6.943 10.053 1.00 95.50 212 SER A O 1
ATOM 1694 N N . TYR A 1 213 ? 14.008 -5.104 8.884 1.00 96.69 213 TYR A N 1
ATOM 1695 C CA . TYR A 1 213 ? 14.095 -5.683 7.540 1.00 96.69 213 TYR A CA 1
ATOM 1696 C C . TYR A 1 213 ? 15.436 -5.438 6.831 1.00 96.69 213 TYR A C 1
ATOM 1698 O O . TYR A 1 213 ? 15.535 -5.574 5.610 1.00 96.69 213 TYR A O 1
ATOM 1706 N N . LYS A 1 214 ? 16.504 -5.127 7.575 1.00 97.81 214 LYS A N 1
ATOM 1707 C CA . LYS A 1 214 ? 17.850 -4.866 7.028 1.00 97.81 214 LYS A CA 1
ATOM 1708 C C . LYS A 1 214 ? 18.354 -5.921 6.034 1.00 97.81 214 LYS A C 1
ATOM 1710 O O . LYS A 1 214 ? 19.065 -5.588 5.090 1.00 97.81 214 LYS A O 1
ATOM 1715 N N . ARG A 1 215 ? 17.969 -7.191 6.206 1.00 97.94 215 ARG A N 1
ATOM 1716 C CA . ARG A 1 215 ? 18.326 -8.277 5.275 1.00 97.94 215 ARG A CA 1
ATOM 1717 C C . ARG A 1 215 ? 17.716 -8.060 3.888 1.00 97.94 215 ARG A C 1
ATOM 1719 O O . ARG A 1 215 ? 18.424 -8.188 2.893 1.00 97.94 215 ARG A O 1
ATOM 1726 N N . GLU A 1 216 ? 16.439 -7.692 3.821 1.00 98.12 216 GLU A N 1
ATOM 1727 C CA . GLU A 1 216 ? 15.754 -7.406 2.556 1.00 98.12 216 GLU A CA 1
ATOM 1728 C C . GLU A 1 216 ? 16.293 -6.136 1.889 1.00 98.12 216 GLU A C 1
ATOM 1730 O O . GLU A 1 216 ? 16.527 -6.118 0.677 1.00 98.12 216 GLU A O 1
ATOM 1735 N N . TYR A 1 217 ? 16.622 -5.121 2.693 1.00 98.31 217 TYR A N 1
ATOM 1736 C CA . TYR A 1 217 ? 17.316 -3.922 2.224 1.00 98.31 217 TYR A CA 1
ATOM 1737 C C . TYR A 1 217 ? 18.634 -4.262 1.514 1.00 98.31 217 TYR A C 1
ATOM 1739 O O . TYR A 1 217 ? 18.842 -3.863 0.368 1.00 98.31 217 TYR A O 1
ATOM 1747 N N . TRP A 1 218 ? 19.516 -5.043 2.150 1.00 98.25 218 TRP A N 1
ATOM 1748 C CA . TRP A 1 218 ? 20.815 -5.390 1.565 1.00 98.25 218 TRP A CA 1
ATOM 1749 C C . TRP A 1 218 ? 20.704 -6.339 0.365 1.00 98.25 218 TRP A C 1
ATOM 1751 O O . TRP A 1 218 ? 21.486 -6.209 -0.578 1.00 98.25 218 TRP A O 1
ATOM 1761 N N . LYS A 1 219 ? 19.702 -7.231 0.330 1.00 98.19 219 LYS A N 1
ATOM 1762 C CA . LYS A 1 219 ? 19.400 -8.054 -0.858 1.00 98.19 219 LYS A CA 1
ATOM 1763 C C . LYS A 1 219 ? 19.060 -7.204 -2.086 1.00 98.19 219 LYS A C 1
ATOM 1765 O O . LYS A 1 219 ? 19.409 -7.605 -3.197 1.00 98.19 219 LYS A O 1
ATOM 1770 N N . LEU A 1 220 ? 18.374 -6.073 -1.902 1.00 98.19 220 LEU A N 1
ATOM 1771 C CA . LEU A 1 220 ? 18.086 -5.117 -2.973 1.00 98.19 220 LEU A CA 1
ATOM 1772 C C . LEU A 1 220 ? 19.307 -4.241 -3.265 1.00 98.19 220 LEU A C 1
ATOM 1774 O O . LEU A 1 220 ? 19.834 -4.272 -4.372 1.00 98.19 220 LEU A O 1
ATOM 1778 N N . VAL A 1 221 ? 19.767 -3.476 -2.280 1.00 98.06 221 VAL A N 1
ATOM 1779 C CA . VAL A 1 221 ? 20.757 -2.411 -2.470 1.00 98.06 221 VAL A CA 1
ATOM 1780 C C . VAL A 1 221 ? 22.160 -2.972 -2.676 1.00 98.06 221 VAL A C 1
ATOM 1782 O O . VAL A 1 221 ? 22.769 -2.716 -3.711 1.00 98.06 221 VAL A O 1
ATOM 1785 N N . GLY A 1 222 ? 22.655 -3.783 -1.738 1.00 96.88 222 GLY A N 1
ATOM 1786 C CA . GLY A 1 222 ? 23.973 -4.418 -1.846 1.00 96.88 222 GLY A CA 1
ATOM 1787 C C . GLY A 1 222 ? 24.026 -5.411 -3.006 1.00 96.88 222 GLY A C 1
ATOM 1788 O O . GLY A 1 222 ? 24.962 -5.399 -3.800 1.00 96.88 222 GLY A O 1
ATOM 1789 N N . GLY A 1 223 ? 22.963 -6.204 -3.172 1.00 97.12 223 GLY A N 1
ATOM 1790 C CA . GLY A 1 223 ? 22.821 -7.117 -4.306 1.00 97.12 223 GLY A CA 1
ATOM 1791 C C . GLY A 1 223 ? 22.870 -6.409 -5.665 1.00 97.12 223 GLY A C 1
ATOM 1792 O O . GLY A 1 223 ? 23.507 -6.916 -6.587 1.00 97.12 223 GLY A O 1
ATOM 1793 N N . THR A 1 224 ? 22.245 -5.233 -5.790 1.00 96.31 224 THR A N 1
ATOM 1794 C CA . THR A 1 224 ? 22.304 -4.431 -7.024 1.00 96.31 224 THR A CA 1
ATOM 1795 C C . THR A 1 224 ? 23.662 -3.760 -7.191 1.00 96.31 224 THR A C 1
ATOM 1797 O O . THR A 1 224 ? 24.199 -3.796 -8.292 1.00 96.31 224 THR A O 1
ATOM 1800 N N . LEU A 1 225 ? 24.250 -3.210 -6.124 1.00 95.12 225 LEU A N 1
ATOM 1801 C CA . LEU A 1 225 ? 25.568 -2.572 -6.177 1.00 95.12 225 LEU A CA 1
ATOM 1802 C C . LEU A 1 225 ? 26.649 -3.534 -6.689 1.00 95.12 225 LEU A C 1
ATOM 1804 O O . LEU A 1 225 ? 27.467 -3.134 -7.504 1.00 95.12 225 LEU A O 1
ATOM 1808 N N . LEU A 1 226 ? 26.621 -4.797 -6.254 1.00 96.12 226 LEU A N 1
ATOM 1809 C CA . LEU A 1 226 ? 27.604 -5.805 -6.663 1.00 96.12 226 LEU A CA 1
ATOM 1810 C C . LEU A 1 226 ? 27.359 -6.356 -8.076 1.00 96.12 226 LEU A C 1
ATOM 1812 O O . LEU A 1 226 ? 28.311 -6.614 -8.803 1.00 96.12 226 LEU A O 1
ATOM 1816 N N . LYS A 1 227 ? 26.095 -6.568 -8.472 1.00 93.62 227 LYS A N 1
ATOM 1817 C CA . LYS A 1 227 ? 25.755 -7.249 -9.741 1.00 93.62 227 LYS A CA 1
ATOM 1818 C C . LYS A 1 227 ? 25.518 -6.300 -10.910 1.00 93.62 227 LYS A C 1
ATOM 1820 O O . LYS A 1 227 ? 25.751 -6.669 -12.054 1.00 93.62 227 LYS A O 1
ATOM 1825 N N . ASN A 1 228 ? 24.980 -5.113 -10.643 1.00 89.94 228 ASN A N 1
ATOM 1826 C CA . ASN A 1 228 ? 24.666 -4.120 -11.663 1.00 89.94 228 ASN A CA 1
ATOM 1827 C C . ASN A 1 228 ? 24.764 -2.689 -11.091 1.00 89.94 228 ASN A C 1
ATOM 1829 O O . ASN A 1 228 ? 23.734 -2.044 -10.858 1.00 89.94 228 ASN A O 1
ATOM 1833 N N . PRO A 1 229 ? 25.992 -2.165 -10.888 1.00 90.25 229 PRO A N 1
ATOM 1834 C CA . PRO A 1 229 ? 26.219 -0.842 -10.301 1.00 90.25 229 PRO A CA 1
ATOM 1835 C C . PRO A 1 229 ? 25.477 0.292 -11.021 1.00 90.25 229 PRO A C 1
ATOM 1837 O O . PRO A 1 229 ? 25.053 1.255 -10.389 1.00 90.25 229 PRO A O 1
ATOM 1840 N N . ARG A 1 230 ? 25.242 0.170 -12.336 1.00 87.69 230 ARG A N 1
ATOM 1841 C CA . ARG A 1 230 ? 24.501 1.173 -13.123 1.00 87.69 230 ARG A CA 1
ATOM 1842 C C . ARG A 1 230 ? 23.040 1.319 -12.684 1.00 87.69 230 ARG A C 1
ATOM 1844 O O . ARG A 1 230 ? 22.462 2.386 -12.853 1.00 87.69 230 ARG A O 1
ATOM 1851 N N . ARG A 1 231 ? 22.446 0.275 -12.091 1.00 89.75 231 ARG A N 1
ATOM 1852 C CA . ARG A 1 231 ? 21.074 0.286 -11.549 1.00 89.75 231 ARG A CA 1
ATOM 1853 C C . ARG A 1 231 ? 21.016 0.632 -10.060 1.00 89.75 231 ARG A C 1
ATOM 1855 O O . ARG A 1 231 ? 19.928 0.698 -9.490 1.00 89.75 231 ARG A O 1
ATOM 1862 N N . PHE A 1 232 ? 22.159 0.885 -9.423 1.00 91.88 232 PHE A N 1
ATOM 1863 C CA . PHE A 1 232 ? 22.220 1.239 -8.007 1.00 91.88 232 PHE A CA 1
ATOM 1864 C C . PHE A 1 232 ? 21.350 2.456 -7.635 1.00 91.88 232 PHE A C 1
ATOM 1866 O O . PHE A 1 232 ? 20.635 2.360 -6.635 1.00 91.88 232 PHE A O 1
ATOM 1873 N N . PRO A 1 233 ? 21.300 3.555 -8.421 1.00 90.38 233 PRO A N 1
ATOM 1874 C CA . PRO A 1 233 ? 20.433 4.687 -8.088 1.00 90.38 233 PRO A CA 1
ATOM 1875 C C . PRO A 1 233 ? 18.943 4.315 -8.039 1.00 90.38 233 PRO A C 1
ATOM 1877 O O . PRO A 1 233 ? 18.223 4.778 -7.155 1.00 90.38 233 PRO A O 1
ATOM 1880 N N . ILE A 1 234 ? 18.492 3.427 -8.935 1.00 91.69 234 ILE A N 1
ATOM 1881 C CA . ILE A 1 234 ? 17.118 2.905 -8.939 1.00 91.69 234 ILE A CA 1
ATOM 1882 C C . ILE A 1 234 ? 16.865 2.094 -7.667 1.00 91.69 234 ILE A C 1
ATOM 1884 O O . ILE A 1 234 ? 15.889 2.337 -6.963 1.00 91.69 234 ILE A O 1
ATOM 1888 N N . ALA A 1 235 ? 17.766 1.164 -7.334 1.00 95.62 235 ALA A N 1
ATOM 1889 C CA . ALA A 1 235 ? 17.641 0.341 -6.133 1.00 95.62 235 ALA A CA 1
ATOM 1890 C C . ALA A 1 235 ? 17.612 1.189 -4.851 1.00 95.62 235 ALA A C 1
ATOM 1892 O O . ALA A 1 235 ? 16.822 0.905 -3.953 1.00 95.62 235 ALA A O 1
ATOM 1893 N N . MET A 1 236 ? 18.417 2.254 -4.780 1.00 95.56 236 MET A N 1
ATOM 1894 C CA . MET A 1 236 ? 18.397 3.201 -3.663 1.00 95.56 236 MET A CA 1
ATOM 1895 C C . MET A 1 236 ? 17.075 3.960 -3.565 1.00 95.56 236 MET A C 1
ATOM 1897 O O . MET A 1 236 ? 16.496 4.024 -2.479 1.00 95.56 236 MET A O 1
ATOM 1901 N N . ARG A 1 237 ? 16.565 4.498 -4.681 1.00 94.38 237 ARG A N 1
ATOM 1902 C CA . ARG A 1 237 ? 15.260 5.174 -4.698 1.00 94.38 237 ARG A CA 1
ATOM 1903 C C . ARG A 1 237 ? 14.142 4.224 -4.273 1.00 94.38 237 ARG A C 1
ATOM 1905 O O . ARG A 1 237 ? 13.359 4.582 -3.396 1.00 94.38 237 ARG A O 1
ATOM 1912 N N . LEU A 1 238 ? 14.103 3.014 -4.833 1.00 96.81 238 LEU A N 1
ATOM 1913 C CA . LEU A 1 238 ? 13.114 1.998 -4.475 1.00 96.81 238 LEU A CA 1
ATOM 1914 C C . LEU A 1 238 ? 13.220 1.604 -3.001 1.00 96.81 238 LEU A C 1
ATOM 1916 O O . LEU A 1 238 ? 12.195 1.469 -2.346 1.00 96.81 238 LEU A O 1
ATOM 1920 N N . ALA A 1 239 ? 14.426 1.476 -2.441 1.00 98.06 239 ALA A N 1
ATOM 1921 C CA . ALA A 1 239 ? 14.594 1.189 -1.018 1.00 98.06 239 ALA A CA 1
ATOM 1922 C C . ALA A 1 239 ? 14.024 2.313 -0.136 1.00 98.06 239 ALA A C 1
ATOM 1924 O O . ALA A 1 239 ? 13.320 2.044 0.832 1.00 98.06 239 ALA A O 1
ATOM 1925 N N . ILE A 1 240 ? 14.278 3.579 -0.479 1.00 97.12 240 ILE A N 1
ATOM 1926 C CA . ILE A 1 240 ? 13.716 4.737 0.237 1.00 97.12 240 ILE A CA 1
ATOM 1927 C C . ILE A 1 240 ? 12.182 4.763 0.122 1.00 97.12 240 ILE A C 1
ATOM 1929 O O . ILE A 1 240 ? 11.498 4.954 1.129 1.00 97.12 240 ILE A O 1
ATOM 1933 N N . GLN A 1 241 ? 11.632 4.509 -1.070 1.00 96.31 241 GLN A N 1
ATOM 1934 C CA . GLN A 1 241 ? 10.185 4.369 -1.270 1.00 96.31 241 GLN A CA 1
ATOM 1935 C C . GLN A 1 241 ? 9.614 3.208 -0.440 1.00 96.31 241 GLN A C 1
ATOM 1937 O O . GLN A 1 241 ? 8.590 3.374 0.216 1.00 96.31 241 GLN A O 1
ATOM 1942 N N . GLY A 1 242 ? 10.310 2.072 -0.380 1.00 96.94 242 GLY A N 1
ATOM 1943 C CA . GLY A 1 242 ? 9.941 0.921 0.442 1.00 96.94 242 GLY A CA 1
ATOM 1944 C C . GLY A 1 242 ? 9.893 1.247 1.928 1.00 96.94 242 GLY A C 1
ATOM 1945 O O . GLY A 1 242 ? 8.908 0.933 2.591 1.00 96.94 242 GLY A O 1
ATOM 1946 N N . HIS A 1 243 ? 10.901 1.952 2.452 1.00 97.00 243 HIS A N 1
ATOM 1947 C CA . HIS A 1 243 ? 10.886 2.439 3.834 1.00 97.00 243 HIS A CA 1
ATOM 1948 C C . HIS A 1 243 ? 9.656 3.295 4.126 1.00 97.00 243 HIS A C 1
ATOM 1950 O O . HIS A 1 243 ? 9.030 3.137 5.178 1.00 97.00 243 HIS A O 1
ATOM 1956 N N . HIS A 1 244 ? 9.317 4.193 3.200 1.00 95.06 244 HIS A N 1
ATOM 1957 C CA . HIS A 1 244 ? 8.146 5.046 3.319 1.00 95.06 244 HIS A CA 1
ATOM 1958 C C . HIS A 1 244 ? 6.854 4.215 3.323 1.00 95.06 244 HIS A C 1
ATOM 1960 O O . HIS A 1 244 ? 6.088 4.330 4.275 1.00 95.06 244 HIS A O 1
ATOM 1966 N N . MET A 1 245 ? 6.660 3.307 2.359 1.00 95.06 245 MET A N 1
ATOM 1967 C CA . MET A 1 245 ? 5.474 2.437 2.280 1.00 95.06 245 MET A CA 1
ATOM 1968 C C . MET A 1 245 ? 5.296 1.567 3.530 1.00 95.06 245 MET A C 1
ATOM 1970 O O . MET A 1 245 ? 4.209 1.541 4.110 1.00 95.06 245 MET A O 1
ATOM 1974 N N . VAL A 1 246 ? 6.369 0.916 3.999 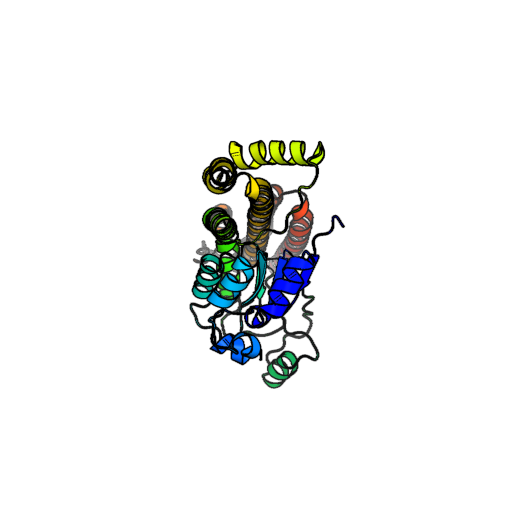1.00 95.12 246 VAL A N 1
ATOM 1975 C CA . VAL A 1 246 ? 6.364 0.117 5.237 1.00 95.12 246 VAL A CA 1
ATOM 1976 C C . VAL A 1 246 ? 5.954 0.989 6.424 1.00 95.12 246 VAL A C 1
ATOM 1978 O O . VAL A 1 246 ? 5.087 0.618 7.213 1.00 95.12 246 VAL A O 1
ATOM 1981 N N . THR A 1 247 ? 6.571 2.164 6.555 1.00 93.62 247 THR A N 1
ATOM 1982 C CA . THR A 1 247 ? 6.345 3.067 7.687 1.00 93.62 247 THR A CA 1
ATOM 1983 C C . THR A 1 247 ? 4.921 3.605 7.702 1.00 93.62 247 THR A C 1
ATOM 1985 O O . THR A 1 247 ? 4.265 3.512 8.737 1.00 93.62 247 THR A O 1
ATOM 1988 N N . VAL A 1 248 ? 4.453 4.169 6.584 1.00 92.12 248 VAL A N 1
ATOM 1989 C CA . VAL A 1 248 ? 3.107 4.745 6.456 1.00 92.12 248 VAL A CA 1
ATOM 1990 C C . VAL A 1 248 ? 2.072 3.678 6.771 1.00 92.12 248 VAL A C 1
ATOM 1992 O O . VAL A 1 248 ? 1.252 3.872 7.660 1.00 92.12 248 VAL A O 1
ATOM 1995 N N . THR A 1 249 ? 2.190 2.503 6.150 1.00 93.50 249 THR A N 1
ATOM 1996 C CA . THR A 1 249 ? 1.260 1.392 6.371 1.00 93.50 249 THR A CA 1
ATOM 1997 C C . THR A 1 249 ? 1.231 0.961 7.835 1.00 93.50 249 THR A C 1
ATOM 1999 O O . THR A 1 249 ? 0.157 0.827 8.413 1.00 93.50 249 THR A O 1
ATOM 2002 N N . GLN A 1 250 ? 2.389 0.820 8.487 1.00 92.44 250 GLN A N 1
ATOM 2003 C CA . GLN A 1 250 ? 2.446 0.478 9.912 1.00 92.44 250 GLN A CA 1
ATOM 2004 C C . GLN A 1 250 ? 1.828 1.553 10.815 1.00 92.44 250 GLN A C 1
ATOM 2006 O O . GLN A 1 250 ? 1.167 1.208 11.794 1.00 92.44 250 GLN A O 1
ATOM 2011 N N . GLN A 1 251 ? 2.041 2.842 10.530 1.00 91.50 251 GLN A N 1
ATOM 2012 C CA . GLN A 1 251 ? 1.425 3.918 11.313 1.00 91.50 251 GLN A CA 1
ATOM 2013 C C . GLN A 1 251 ? -0.090 3.969 11.088 1.00 91.50 251 GLN A C 1
ATOM 2015 O O . GLN A 1 251 ? -0.838 4.026 12.061 1.00 91.50 251 GLN A O 1
ATOM 2020 N N . SER A 1 252 ? -0.554 3.854 9.844 1.00 90.25 252 SER A N 1
ATOM 2021 C CA . SER A 1 252 ? -1.981 3.809 9.517 1.00 90.25 252 SER A CA 1
ATOM 2022 C C . SER A 1 252 ? -2.680 2.600 10.144 1.00 90.25 252 SER A C 1
ATOM 2024 O O . SER A 1 252 ? -3.768 2.757 10.686 1.00 90.25 252 SER A O 1
ATOM 2026 N N . LEU A 1 253 ? -2.048 1.418 10.168 1.00 90.06 253 LEU A N 1
ATOM 2027 C CA . LEU A 1 253 ? -2.580 0.244 10.875 1.00 90.06 253 LEU A CA 1
ATOM 2028 C C . LEU A 1 253 ? -2.721 0.501 12.380 1.00 90.06 253 LEU A C 1
ATOM 2030 O O . LEU A 1 253 ? -3.694 0.072 12.991 1.00 90.06 253 LEU A O 1
ATOM 2034 N N . ARG A 1 254 ? -1.766 1.206 13.002 1.00 90.00 254 ARG A N 1
ATOM 2035 C CA . ARG A 1 254 ? -1.860 1.570 14.427 1.00 90.00 254 ARG A CA 1
ATOM 2036 C C . ARG A 1 254 ? -3.007 2.543 14.691 1.00 90.00 254 ARG A C 1
ATOM 2038 O O . ARG A 1 254 ? -3.696 2.379 15.691 1.00 90.00 254 ARG A O 1
ATOM 2045 N N . VAL A 1 255 ? -3.230 3.511 13.800 1.00 88.69 255 VAL A N 1
ATOM 2046 C CA . VAL A 1 255 ? -4.380 4.427 13.881 1.00 88.69 255 VAL A CA 1
ATOM 2047 C C . VAL A 1 255 ? -5.698 3.662 13.714 1.00 88.69 255 VAL A C 1
ATOM 2049 O O . VAL A 1 255 ? -6.602 3.833 14.524 1.00 88.69 255 VAL A O 1
ATOM 2052 N N . ALA A 1 256 ? -5.796 2.753 12.740 1.00 86.62 256 ALA A N 1
ATOM 2053 C CA . ALA A 1 256 ? -6.989 1.925 12.536 1.00 86.62 256 ALA A CA 1
ATOM 2054 C C . ALA A 1 256 ? -7.284 1.001 13.736 1.00 86.62 256 ALA A C 1
ATOM 2056 O O . ALA A 1 256 ? -8.438 0.839 14.141 1.00 86.62 256 ALA A O 1
ATOM 2057 N N . LYS A 1 257 ? -6.238 0.432 14.353 1.00 86.75 257 LYS A N 1
ATOM 2058 C CA . LYS A 1 257 ? -6.355 -0.344 15.598 1.00 86.75 257 LYS A CA 1
ATOM 2059 C C . LYS A 1 257 ? -6.841 0.513 16.766 1.00 86.75 257 LYS A C 1
ATOM 2061 O O . LYS A 1 257 ? -7.684 0.052 17.525 1.00 86.75 257 LYS A O 1
ATOM 2066 N N . LEU A 1 258 ? -6.338 1.743 16.903 1.00 88.75 258 LEU A N 1
ATOM 2067 C CA . LEU A 1 258 ? -6.805 2.682 17.927 1.00 88.75 258 LEU A CA 1
ATOM 2068 C C . LEU A 1 258 ? -8.285 3.025 17.727 1.00 88.75 258 LEU A C 1
ATOM 2070 O O . LEU A 1 258 ? -9.045 2.983 18.687 1.00 88.75 258 LEU A O 1
ATOM 2074 N N . GLN A 1 259 ? -8.697 3.305 16.490 1.00 86.75 259 GLN A N 1
ATOM 2075 C CA . GLN A 1 259 ? -10.099 3.563 16.168 1.00 86.75 259 GLN A CA 1
ATOM 2076 C C . GLN A 1 259 ? -10.995 2.381 16.556 1.00 86.75 259 GLN A C 1
ATOM 2078 O O . GLN A 1 259 ? -11.975 2.566 17.271 1.00 86.75 259 GLN A O 1
ATOM 2083 N N . THR A 1 260 ? -10.615 1.172 16.135 1.00 85.75 260 THR A N 1
ATOM 2084 C CA . THR A 1 260 ? -11.363 -0.057 16.442 1.00 85.75 260 THR A CA 1
ATOM 2085 C C . THR A 1 260 ? -11.438 -0.292 17.952 1.00 85.75 260 THR A C 1
ATOM 2087 O O . THR A 1 260 ? -12.505 -0.598 18.471 1.00 85.75 260 THR A O 1
ATOM 2090 N N . PHE A 1 261 ? -10.341 -0.060 18.684 1.00 89.00 261 PHE A N 1
ATOM 2091 C CA . PHE A 1 261 ? -10.354 -0.117 20.146 1.00 89.00 261 PHE A CA 1
ATOM 2092 C C . PHE A 1 261 ? -11.356 0.870 20.752 1.00 89.00 261 PHE A C 1
ATOM 2094 O O . PHE A 1 261 ? -12.112 0.479 21.631 1.00 89.00 261 PHE A O 1
ATOM 2101 N N . CYS A 1 262 ? -11.373 2.131 20.308 1.00 89.69 262 CYS A N 1
ATOM 2102 C CA . CYS A 1 262 ? -12.311 3.128 20.825 1.00 89.69 262 CYS A CA 1
ATOM 2103 C C . CYS A 1 262 ? -13.773 2.721 20.565 1.00 89.69 262 CYS A C 1
ATOM 2105 O O . CYS A 1 262 ? -14.603 2.855 21.459 1.00 89.69 262 CYS A O 1
ATOM 2107 N N . GLU A 1 263 ? -14.082 2.205 19.372 1.00 87.12 263 GLU A N 1
ATOM 2108 C CA . GLU A 1 263 ? -15.416 1.704 19.004 1.00 87.12 263 GLU A CA 1
ATOM 2109 C C . GLU A 1 263 ? -15.844 0.536 19.913 1.00 87.12 263 GLU A C 1
ATOM 2111 O O . GLU A 1 263 ? -16.885 0.605 20.568 1.00 87.12 263 GLU A O 1
ATOM 2116 N N . GLU A 1 264 ? -15.007 -0.499 20.033 1.00 86.19 264 GLU A N 1
ATOM 2117 C CA . GLU A 1 264 ? -15.279 -1.665 20.884 1.00 86.19 264 GLU A CA 1
ATOM 2118 C C . GLU A 1 264 ? -15.372 -1.295 22.371 1.00 86.19 264 GLU A C 1
ATOM 2120 O O . GLU A 1 264 ? -16.222 -1.815 23.097 1.00 86.19 264 GLU A O 1
ATOM 2125 N N . ALA A 1 265 ? -14.513 -0.385 22.835 1.00 88.50 265 ALA A N 1
ATOM 2126 C CA . ALA A 1 265 ? -14.481 0.081 24.215 1.00 88.50 265 ALA A CA 1
ATOM 2127 C C . ALA A 1 265 ? -15.782 0.786 24.614 1.00 88.50 265 ALA A C 1
ATOM 2129 O O . ALA A 1 265 ? -16.257 0.566 25.727 1.00 88.50 265 ALA A O 1
ATOM 2130 N N . LEU A 1 266 ? -16.382 1.584 23.721 1.00 89.62 266 LEU A N 1
ATOM 2131 C CA . LEU A 1 266 ? -17.693 2.198 23.962 1.00 89.62 266 LEU A CA 1
ATOM 2132 C C . LEU A 1 266 ? -18.784 1.133 24.096 1.00 89.62 266 LEU A C 1
ATOM 2134 O O . LEU A 1 266 ? -19.539 1.151 25.063 1.00 89.62 266 LEU A O 1
ATOM 2138 N N . THR A 1 267 ? -18.812 0.148 23.193 1.00 86.88 267 THR A N 1
ATOM 2139 C CA . THR A 1 267 ? -19.783 -0.955 23.270 1.00 86.88 267 THR A CA 1
ATOM 2140 C C . THR A 1 267 ? -19.633 -1.761 24.561 1.00 86.88 267 THR A C 1
ATOM 2142 O O . THR A 1 267 ? -20.626 -2.138 25.183 1.00 86.88 267 THR A O 1
ATOM 2145 N N . VAL A 1 268 ? -18.399 -2.041 24.993 1.00 84.88 268 VAL A N 1
ATOM 2146 C CA . VAL A 1 268 ? -18.150 -2.713 26.276 1.00 84.88 268 VAL A CA 1
ATOM 2147 C C . VAL A 1 268 ? -18.607 -1.843 27.443 1.00 84.88 268 VAL A C 1
ATOM 2149 O O . VAL A 1 268 ? -19.254 -2.359 28.350 1.00 84.88 268 VAL A O 1
ATOM 2152 N N . PHE A 1 269 ? -18.318 -0.542 27.416 1.00 87.50 269 PHE A N 1
ATOM 2153 C CA . PHE A 1 269 ? -18.727 0.390 28.464 1.00 87.50 269 PHE A CA 1
ATOM 2154 C C . PHE A 1 269 ? -20.251 0.417 28.649 1.00 87.50 269 PHE A C 1
ATOM 2156 O O . PHE A 1 269 ? -20.738 0.207 29.758 1.00 87.50 269 PHE A O 1
ATOM 2163 N N . GLU A 1 270 ? -21.010 0.582 27.563 1.00 86.12 270 GLU A N 1
ATOM 2164 C CA . GLU A 1 270 ? -22.481 0.566 27.582 1.00 86.12 270 GLU A CA 1
ATOM 2165 C C . GLU A 1 270 ? -23.036 -0.745 28.152 1.00 86.12 270 GLU A C 1
ATOM 2167 O O . GLU A 1 270 ? -23.994 -0.760 28.927 1.00 86.12 270 GLU A O 1
ATOM 2172 N N . ARG A 1 271 ? -22.417 -1.874 27.793 1.00 82.38 271 ARG A N 1
ATOM 2173 C CA . ARG A 1 271 ? -22.800 -3.187 28.319 1.00 82.38 271 ARG A CA 1
ATOM 2174 C C . ARG A 1 271 ? -22.513 -3.311 29.815 1.00 82.38 271 ARG A C 1
ATOM 2176 O O . ARG A 1 271 ? -23.347 -3.854 30.533 1.00 82.38 271 ARG A O 1
ATOM 2183 N N . LEU A 1 272 ? -21.378 -2.801 30.297 1.00 82.06 272 LEU A N 1
ATOM 2184 C CA . LEU A 1 272 ? -21.041 -2.791 31.726 1.00 82.06 272 LEU A CA 1
ATOM 2185 C C . LEU A 1 272 ? -22.011 -1.937 32.552 1.00 82.06 272 LEU A C 1
ATOM 2187 O O . LEU A 1 272 ? -22.240 -2.275 33.711 1.00 82.06 272 LEU A O 1
ATOM 2191 N N . GLY A 1 273 ? -22.590 -0.885 31.963 1.00 78.81 273 GLY A N 1
ATOM 2192 C CA . GLY A 1 273 ? -23.677 -0.103 32.566 1.00 78.81 273 GLY A CA 1
ATOM 2193 C C . GLY A 1 273 ? -24.978 -0.895 32.726 1.00 78.81 273 GLY A C 1
ATOM 2194 O O . GLY A 1 273 ? -25.675 -0.757 33.724 1.00 78.81 273 GLY A O 1
ATOM 2195 N N . LYS A 1 274 ? -25.285 -1.787 31.778 1.00 75.31 274 LYS A N 1
ATOM 2196 C CA . LYS A 1 274 ? -26.510 -2.611 31.794 1.00 75.31 274 LYS A CA 1
ATOM 2197 C C . LYS A 1 274 ? -26.388 -3.891 32.631 1.00 75.31 274 LYS A C 1
ATOM 2199 O O . LYS A 1 274 ? -27.397 -4.517 32.957 1.00 75.31 274 LYS A O 1
ATOM 2204 N N . ALA A 1 275 ? -25.169 -4.322 32.946 1.00 65.88 275 ALA A N 1
ATOM 2205 C CA . ALA A 1 275 ? -24.915 -5.585 33.626 1.00 65.88 275 ALA A CA 1
ATOM 2206 C C . ALA A 1 275 ? -25.087 -5.453 35.141 1.00 65.88 275 ALA A C 1
ATOM 2208 O O . ALA A 1 275 ? -24.241 -4.873 35.817 1.00 65.88 275 ALA A O 1
ATOM 2209 N N . LYS A 1 276 ? -26.165 -6.041 35.676 1.00 56.97 276 LYS A N 1
ATOM 2210 C CA . LYS A 1 276 ? -26.470 -5.948 37.109 1.00 56.97 276 LYS A CA 1
ATOM 2211 C C . LYS A 1 276 ? -25.505 -6.747 37.998 1.00 56.97 276 LYS A C 1
ATOM 2213 O O . LYS A 1 276 ? -25.090 -6.199 39.009 1.00 56.97 276 LYS A O 1
ATOM 2218 N N . ASP A 1 277 ? -25.036 -7.946 37.613 1.00 51.38 277 ASP A N 1
ATOM 2219 C CA . ASP A 1 277 ? -24.182 -8.748 38.525 1.00 51.38 277 ASP A CA 1
ATOM 2220 C C . ASP A 1 277 ? -23.155 -9.729 37.913 1.00 51.38 277 ASP A C 1
ATOM 2222 O O . ASP A 1 277 ? -22.424 -10.367 38.668 1.00 51.38 277 ASP A O 1
ATOM 2226 N N . ALA A 1 278 ? -23.006 -9.852 36.588 1.00 50.75 278 ALA A N 1
ATOM 2227 C CA . ALA A 1 278 ? -22.106 -10.859 36.002 1.00 50.75 278 ALA A CA 1
ATOM 2228 C C . ALA A 1 278 ? -20.860 -10.258 35.330 1.00 50.75 278 ALA A C 1
ATOM 2230 O O . ALA A 1 278 ? -20.952 -9.296 34.565 1.00 50.75 278 ALA A O 1
ATOM 2231 N N . MET A 1 279 ? -19.698 -10.884 35.560 1.00 52.75 279 MET A N 1
ATOM 2232 C CA . MET A 1 279 ? -18.506 -10.696 34.732 1.00 52.75 279 MET A CA 1
ATOM 2233 C C . MET A 1 279 ? -18.853 -11.138 33.311 1.00 52.75 279 MET A C 1
ATOM 2235 O O . MET A 1 279 ? -19.048 -12.325 33.055 1.00 52.75 279 MET A O 1
ATOM 2239 N N . MET A 1 280 ? -19.003 -10.181 32.398 1.00 54.78 280 MET A N 1
ATOM 2240 C CA . MET A 1 280 ? -19.364 -10.517 31.028 1.00 54.78 280 MET A CA 1
ATOM 2241 C C . MET A 1 280 ? -18.134 -10.943 30.231 1.00 54.78 280 MET A C 1
ATOM 2243 O O . MET A 1 280 ? -17.090 -10.290 30.325 1.00 54.78 280 MET A O 1
ATOM 2247 N N . PRO A 1 281 ? -18.249 -12.007 29.415 1.00 54.97 281 PRO A N 1
ATOM 2248 C CA . PRO A 1 281 ? -17.194 -12.365 28.493 1.00 54.97 281 PRO A CA 1
ATOM 2249 C C . PRO A 1 281 ? -16.983 -11.199 27.529 1.00 54.97 281 PRO A C 1
ATOM 2251 O O . PRO A 1 281 ? -17.912 -10.710 26.878 1.00 54.97 281 PRO A O 1
ATOM 2254 N N . ILE A 1 282 ? -15.735 -10.746 27.461 1.00 57.22 282 ILE A N 1
ATOM 2255 C CA . ILE A 1 282 ? -15.260 -9.860 26.405 1.00 57.22 282 ILE A CA 1
ATOM 2256 C C . ILE A 1 282 ? -15.679 -10.504 25.071 1.00 57.22 282 ILE A C 1
ATOM 2258 O O . ILE A 1 282 ? -15.526 -11.724 24.939 1.00 57.22 282 ILE A O 1
ATOM 2262 N N . PRO A 1 283 ? -16.215 -9.751 24.091 1.00 54.62 283 PRO A N 1
ATOM 2263 C CA . PRO A 1 283 ? -16.558 -10.325 22.795 1.00 54.62 283 PRO A CA 1
ATOM 2264 C C . PRO A 1 283 ? -15.394 -11.168 22.263 1.00 54.62 283 PRO A C 1
ATOM 2266 O O . PRO A 1 283 ? -14.257 -10.710 22.301 1.00 54.62 283 PRO A O 1
ATOM 2269 N N . ALA A 1 284 ? -15.658 -12.366 21.731 1.00 46.50 284 ALA A N 1
ATOM 2270 C CA . ALA A 1 284 ? -14.609 -13.236 21.176 1.00 46.50 284 ALA A CA 1
ATOM 2271 C C . ALA A 1 284 ? -13.773 -12.554 20.066 1.00 46.50 284 ALA A C 1
ATOM 2273 O O . ALA A 1 284 ? -12.682 -13.005 19.739 1.00 46.50 284 ALA A O 1
ATOM 2274 N N . ARG A 1 285 ? -14.296 -11.457 19.499 1.00 51.06 285 ARG A N 1
ATOM 2275 C CA . ARG A 1 285 ? -13.657 -10.600 18.493 1.00 51.06 285 ARG A CA 1
ATOM 2276 C C . ARG A 1 285 ? -12.959 -9.355 19.050 1.00 51.06 285 ARG A C 1
ATOM 2278 O O . ARG A 1 285 ? -12.431 -8.593 18.252 1.00 51.06 285 ARG A O 1
ATOM 2285 N N . ALA A 1 286 ? -12.972 -9.118 20.360 1.00 58.25 286 ALA A N 1
ATOM 2286 C CA . ALA A 1 286 ? -12.331 -7.940 20.928 1.00 58.25 286 ALA A CA 1
ATOM 2287 C C . ALA A 1 286 ? -10.842 -7.930 20.589 1.00 58.25 286 ALA A C 1
ATOM 2289 O O . ALA A 1 286 ? -10.139 -8.924 20.796 1.00 58.25 286 ALA A O 1
ATOM 2290 N N . GLY A 1 287 ? -10.360 -6.798 20.082 1.00 67.44 287 GLY A N 1
ATOM 2291 C CA . GLY A 1 287 ? -8.957 -6.654 19.733 1.00 67.44 287 GLY A CA 1
ATOM 2292 C C . GLY A 1 287 ? -8.048 -6.921 20.937 1.00 67.44 287 GLY A C 1
ATOM 2293 O O . GLY A 1 287 ? -8.410 -6.644 22.082 1.00 67.44 287 GLY A O 1
ATOM 2294 N N . GLU A 1 288 ? -6.821 -7.393 20.682 1.00 74.62 288 GLU A N 1
ATOM 2295 C CA . GLU A 1 288 ? -5.792 -7.677 21.707 1.00 74.62 288 GLU A CA 1
ATOM 2296 C C . GLU A 1 288 ? -5.667 -6.562 22.762 1.00 74.62 288 GLU A C 1
ATOM 2298 O O . GLU A 1 288 ? -5.436 -6.799 23.948 1.00 74.62 288 GLU A O 1
ATOM 2303 N N . MET A 1 289 ? -5.849 -5.316 22.324 1.00 78.88 289 MET A N 1
ATOM 2304 C CA . MET A 1 289 ? -5.798 -4.140 23.177 1.00 78.88 289 MET A CA 1
ATOM 2305 C C . MET A 1 289 ? -6.937 -4.094 24.201 1.00 78.88 289 MET A C 1
ATOM 2307 O O . MET A 1 289 ? -6.670 -3.814 25.370 1.00 78.88 289 MET A O 1
ATOM 2311 N N . LEU A 1 290 ? -8.174 -4.388 23.797 1.00 80.62 290 LEU A N 1
ATOM 2312 C CA . LEU A 1 290 ? -9.317 -4.443 24.705 1.00 80.62 290 LEU A CA 1
ATOM 2313 C C . LEU A 1 290 ? -9.176 -5.623 25.677 1.00 80.62 290 LEU A C 1
ATOM 2315 O O . LEU A 1 290 ? -9.374 -5.452 26.880 1.00 80.62 290 LEU A O 1
ATOM 2319 N N . ALA A 1 291 ? -8.702 -6.775 25.194 1.00 80.75 291 ALA A N 1
ATOM 2320 C CA . ALA A 1 291 ? -8.384 -7.918 26.050 1.00 80.75 291 ALA A CA 1
ATOM 2321 C C . ALA A 1 291 ? -7.353 -7.568 27.146 1.00 80.75 291 ALA A C 1
ATOM 2323 O O . ALA A 1 291 ? -7.522 -7.950 28.302 1.00 80.75 291 ALA A O 1
ATOM 2324 N N . SER A 1 292 ? -6.333 -6.759 26.826 1.00 82.12 292 SER A N 1
ATOM 2325 C CA . SER A 1 292 ? -5.288 -6.343 27.784 1.00 82.12 292 SER A CA 1
ATOM 2326 C C . SER A 1 292 ? -5.771 -5.425 28.922 1.00 82.12 292 SER A C 1
ATOM 2328 O O . SER A 1 292 ? -5.069 -5.226 29.921 1.00 82.12 292 SER A O 1
ATOM 2330 N N . VAL A 1 293 ? -6.944 -4.805 28.774 1.00 84.88 293 VAL A N 1
ATOM 2331 C CA . VAL A 1 293 ? -7.525 -3.901 29.784 1.00 84.88 293 VAL A CA 1
ATOM 2332 C C . VAL A 1 293 ? -8.745 -4.497 30.463 1.00 84.88 293 VAL A C 1
ATOM 2334 O O . VAL A 1 293 ? -9.119 -4.021 31.527 1.00 84.88 293 VAL A O 1
ATOM 2337 N N . ALA A 1 294 ? -9.333 -5.550 29.903 1.00 82.12 294 ALA A N 1
ATOM 2338 C CA . ALA A 1 294 ? -10.598 -6.088 30.371 1.00 82.12 294 ALA A CA 1
ATOM 2339 C C . ALA A 1 294 ? -10.575 -6.575 31.825 1.00 82.12 294 ALA A C 1
ATOM 2341 O O . ALA A 1 294 ? -11.532 -6.334 32.548 1.00 82.12 294 ALA A O 1
ATOM 2342 N N . GLY A 1 295 ? -9.465 -7.159 32.292 1.00 82.25 295 GLY A N 1
ATOM 2343 C CA . GLY A 1 295 ? -9.310 -7.560 33.700 1.00 82.25 295 GLY A CA 1
ATOM 2344 C C . GLY A 1 295 ? -9.281 -6.391 34.698 1.00 82.25 295 GLY A C 1
ATOM 2345 O O . GLY A 1 295 ? -9.306 -6.616 35.901 1.00 82.25 295 GLY A O 1
ATOM 2346 N N . ARG A 1 296 ? -9.210 -5.145 34.212 1.00 85.94 296 ARG A N 1
ATOM 2347 C CA . ARG A 1 296 ? -9.288 -3.914 35.015 1.00 85.94 296 ARG A CA 1
ATOM 2348 C C . ARG A 1 296 ? -10.668 -3.252 34.948 1.00 85.94 296 ARG A C 1
ATOM 2350 O O . ARG A 1 296 ? -10.859 -2.215 35.576 1.00 85.94 296 ARG A O 1
ATOM 2357 N N . LEU A 1 297 ? -11.595 -3.805 34.166 1.00 86.00 297 LEU A N 1
ATOM 2358 C CA . LEU A 1 297 ? -12.966 -3.317 34.058 1.00 86.00 297 LEU A CA 1
ATOM 2359 C C . LEU A 1 297 ? -13.857 -4.057 35.054 1.00 86.00 297 LEU A C 1
ATOM 2361 O O . LEU A 1 297 ? -13.656 -5.238 35.331 1.00 86.00 297 LEU A O 1
ATOM 2365 N N . SER A 1 298 ? -14.862 -3.364 35.576 1.00 82.88 298 SER A N 1
ATOM 2366 C CA . SER A 1 298 ? -15.830 -3.922 36.526 1.00 82.88 298 SER A CA 1
ATOM 2367 C C . SER A 1 298 ? -17.263 -3.603 36.095 1.00 82.88 298 SER A C 1
ATOM 2369 O O . SER A 1 298 ? -17.465 -2.616 35.386 1.00 82.88 298 SER A O 1
ATOM 2371 N N . PRO A 1 299 ? -18.279 -4.396 36.488 1.00 82.19 299 PRO A N 1
ATOM 2372 C CA . PRO A 1 299 ? -19.672 -3.989 36.323 1.00 82.19 299 PRO A CA 1
ATOM 2373 C C . PRO A 1 299 ? -19.879 -2.605 36.942 1.00 82.19 299 PRO A C 1
ATOM 2375 O O . PRO A 1 299 ? -19.411 -2.347 38.054 1.00 82.19 299 PRO A O 1
ATOM 2378 N N . ALA A 1 300 ? -20.538 -1.700 36.222 1.00 78.38 300 ALA A N 1
ATOM 2379 C CA . ALA A 1 300 ? -20.606 -0.298 36.610 1.00 78.38 300 ALA A CA 1
ATOM 2380 C C . ALA A 1 300 ? -21.661 -0.061 37.704 1.00 78.38 300 ALA A C 1
ATOM 2382 O O . ALA A 1 300 ? -22.526 0.773 37.539 1.00 78.38 300 ALA A O 1
ATOM 2383 N N . LYS A 1 301 ? -21.592 -0.756 38.848 1.00 78.88 301 LYS A N 1
ATOM 2384 C CA . LYS A 1 301 ? -22.613 -0.708 39.921 1.00 78.88 301 LYS A CA 1
ATOM 2385 C C . LYS A 1 301 ? -22.749 0.649 40.630 1.00 78.88 301 LYS A C 1
ATOM 2387 O O . LYS A 1 301 ? -23.610 0.813 41.484 1.00 78.88 301 LYS A O 1
ATOM 2392 N N . SER A 1 302 ? -21.887 1.613 40.320 1.00 84.81 302 SER A N 1
ATOM 2393 C CA . SER A 1 302 ? -21.920 2.972 40.860 1.00 84.81 302 SER A CA 1
ATOM 2394 C C . SER A 1 302 ? -21.328 3.960 39.859 1.00 84.81 302 SER A C 1
ATOM 2396 O O . SER A 1 302 ? -20.529 3.585 38.996 1.00 84.81 302 SER A O 1
ATOM 2398 N N . VAL A 1 303 ? -21.649 5.247 40.020 1.00 86.19 303 VAL A N 1
ATOM 2399 C CA . VAL A 1 303 ? -21.039 6.328 39.225 1.00 86.19 303 VAL A CA 1
ATOM 2400 C C . VAL A 1 303 ? -19.509 6.316 39.353 1.00 86.19 303 VAL A C 1
ATOM 2402 O O . VAL A 1 303 ? -18.798 6.561 38.380 1.00 86.19 303 VAL A O 1
ATOM 2405 N N . THR A 1 304 ? -18.975 5.968 40.527 1.00 88.06 304 THR A N 1
ATOM 2406 C CA . THR A 1 304 ? -17.527 5.816 40.746 1.00 88.06 304 THR A CA 1
ATOM 2407 C C . THR A 1 304 ? -16.944 4.663 39.927 1.00 88.06 304 THR A C 1
ATOM 2409 O O . THR A 1 304 ? -15.899 4.828 39.300 1.00 88.06 304 THR A O 1
ATOM 2412 N N . ALA A 1 305 ? -17.625 3.513 39.866 1.00 86.56 305 ALA A N 1
ATOM 2413 C CA . ALA A 1 305 ? -17.200 2.386 39.034 1.00 86.56 305 ALA A CA 1
ATOM 2414 C C . ALA A 1 305 ? -17.242 2.737 37.535 1.00 86.56 305 ALA A C 1
ATOM 2416 O O . ALA A 1 305 ? -16.292 2.441 36.808 1.00 86.56 305 ALA A O 1
ATOM 2417 N N . ALA A 1 306 ? -18.286 3.442 37.086 1.00 88.38 306 ALA A N 1
ATOM 2418 C CA . ALA A 1 306 ? -18.392 3.949 35.718 1.00 88.38 306 ALA A CA 1
ATOM 2419 C C . ALA A 1 306 ? -17.233 4.905 35.370 1.00 88.38 306 ALA A C 1
ATOM 2421 O O . ALA A 1 306 ? -16.565 4.727 34.350 1.00 88.38 306 ALA A O 1
ATOM 2422 N N . LYS A 1 307 ? -16.916 5.865 36.252 1.00 91.75 307 LYS A N 1
ATOM 2423 C CA . LYS A 1 307 ? -15.765 6.773 36.089 1.00 91.75 307 LYS A CA 1
ATOM 2424 C C . LYS A 1 307 ? -14.435 6.018 36.009 1.00 91.75 307 LYS A C 1
ATOM 2426 O O . LYS A 1 307 ? -13.623 6.307 35.129 1.00 91.75 307 LYS A O 1
ATOM 2431 N N . ASN A 1 308 ? -14.230 5.019 36.868 1.00 92.44 308 ASN A N 1
ATOM 2432 C CA . ASN A 1 308 ? -13.020 4.194 36.858 1.00 92.44 308 ASN A CA 1
ATOM 2433 C C . ASN A 1 308 ? -12.871 3.415 35.542 1.00 92.44 308 ASN A C 1
ATOM 2435 O O . ASN A 1 308 ? -11.803 3.442 34.930 1.00 92.44 308 ASN A O 1
ATOM 2439 N N . ASN A 1 309 ? -13.942 2.776 35.062 1.00 90.94 309 ASN A N 1
ATOM 2440 C CA . ASN A 1 309 ? -13.935 2.074 33.776 1.00 90.94 309 ASN A CA 1
ATOM 2441 C C . ASN A 1 309 ? -13.587 3.024 32.619 1.00 90.94 309 ASN A C 1
ATOM 2443 O O . ASN A 1 309 ? -12.720 2.708 31.802 1.00 90.94 309 ASN A O 1
ATOM 2447 N N . ALA A 1 310 ? -14.209 4.208 32.573 1.00 92.31 310 ALA A N 1
ATOM 2448 C CA . ALA A 1 310 ? -13.918 5.220 31.558 1.00 92.31 310 ALA A CA 1
ATOM 2449 C C . ALA A 1 310 ? -12.440 5.648 31.596 1.00 92.31 310 ALA A C 1
ATOM 2451 O O . ALA A 1 310 ? -11.787 5.734 30.553 1.00 92.31 310 ALA A O 1
ATOM 2452 N N . GLN A 1 311 ? -11.872 5.841 32.791 1.00 94.19 311 GLN A N 1
ATOM 2453 C CA . GLN A 1 311 ? -10.465 6.201 32.961 1.00 94.19 311 GLN A CA 1
ATOM 2454 C C . GLN A 1 311 ? -9.510 5.095 32.493 1.00 94.19 311 GLN A C 1
ATOM 2456 O O . GLN A 1 311 ? -8.505 5.396 31.841 1.00 94.19 311 GLN A O 1
ATOM 2461 N N . VAL A 1 312 ? -9.808 3.824 32.782 1.00 92.50 312 VAL A N 1
ATOM 2462 C CA . VAL A 1 312 ? -9.015 2.675 32.312 1.00 92.50 312 VAL A CA 1
ATOM 2463 C C . VAL A 1 312 ? -8.985 2.634 30.783 1.00 92.50 312 VAL A C 1
ATOM 2465 O O . VAL A 1 312 ? -7.904 2.552 30.189 1.00 92.50 312 VAL A O 1
ATOM 2468 N N . LEU A 1 313 ? -10.152 2.751 30.145 1.00 92.81 313 LEU A N 1
ATOM 2469 C CA . LEU A 1 313 ? -10.286 2.731 28.688 1.00 92.81 313 LEU A CA 1
ATOM 2470 C C . LEU A 1 313 ? -9.573 3.925 28.031 1.00 92.81 313 LEU A C 1
ATOM 2472 O O . LEU A 1 313 ? -8.804 3.749 27.082 1.00 92.81 313 LEU A O 1
ATOM 2476 N N . LEU A 1 314 ? -9.752 5.134 28.570 1.00 93.94 314 LEU A N 1
ATOM 2477 C CA . LEU A 1 314 ? -9.113 6.350 28.060 1.00 93.94 314 LEU A CA 1
ATOM 2478 C C . LEU A 1 314 ? -7.585 6.316 28.217 1.00 93.94 314 LEU A C 1
ATOM 2480 O O . LEU A 1 314 ? -6.854 6.727 27.309 1.00 93.94 314 LEU A O 1
ATOM 2484 N N . SER A 1 315 ? -7.086 5.801 29.343 1.00 93.00 315 SER A N 1
ATOM 2485 C CA . SER A 1 315 ? -5.647 5.656 29.593 1.00 93.00 315 SER A CA 1
ATOM 2486 C C . SER A 1 315 ? -5.007 4.686 28.602 1.00 93.00 315 SER A C 1
ATOM 2488 O O . SER A 1 315 ? -3.932 4.962 28.066 1.00 93.00 315 SER A O 1
ATOM 2490 N N . ALA A 1 316 ? -5.689 3.580 28.294 1.00 91.56 316 ALA A N 1
ATOM 2491 C CA . ALA A 1 316 ? -5.228 2.620 27.301 1.00 91.56 316 ALA A CA 1
ATOM 2492 C C . ALA A 1 316 ? -5.174 3.223 25.888 1.00 91.56 316 ALA A C 1
ATOM 2494 O O . ALA A 1 316 ? -4.150 3.094 25.211 1.00 91.56 316 ALA A O 1
ATOM 2495 N N . ALA A 1 317 ? -6.226 3.938 25.469 1.00 92.00 317 ALA A N 1
ATOM 2496 C CA . ALA A 1 317 ? -6.262 4.649 24.188 1.00 92.00 317 ALA A CA 1
ATOM 2497 C C . ALA A 1 317 ? -5.109 5.664 24.068 1.00 92.00 317 ALA A C 1
ATOM 2499 O O . ALA A 1 317 ? -4.360 5.676 23.087 1.00 92.00 317 ALA A O 1
ATOM 2500 N N . THR A 1 318 ? -4.910 6.470 25.115 1.00 92.31 318 THR A N 1
ATOM 2501 C CA . THR A 1 318 ? -3.864 7.504 25.177 1.00 92.31 318 THR A CA 1
ATOM 2502 C C . THR A 1 318 ? -2.460 6.895 25.095 1.00 92.31 318 THR A C 1
ATOM 2504 O O . THR A 1 318 ? -1.598 7.395 24.366 1.00 92.31 318 THR A O 1
ATOM 2507 N N . ALA A 1 319 ? -2.229 5.774 25.786 1.00 90.56 319 ALA A N 1
ATOM 2508 C CA . ALA A 1 319 ? -0.954 5.063 25.763 1.00 90.56 319 ALA A CA 1
ATOM 2509 C C . ALA A 1 319 ? -0.602 4.478 24.383 1.00 90.56 319 ALA A C 1
ATOM 2511 O O . ALA A 1 319 ? 0.578 4.288 24.087 1.00 90.56 319 ALA A O 1
ATOM 2512 N N . GLN A 1 320 ? -1.586 4.185 23.528 1.00 88.38 320 GLN A N 1
ATOM 2513 C CA . GLN A 1 320 ? -1.312 3.777 22.147 1.00 88.38 320 GLN A CA 1
ATOM 2514 C C . GLN A 1 320 ? -1.058 4.962 21.227 1.00 88.38 320 GLN A C 1
ATOM 2516 O O . GLN A 1 320 ? -0.117 4.923 20.432 1.00 88.38 320 GLN A O 1
ATOM 2521 N N . ALA A 1 321 ? -1.840 6.033 21.356 1.00 88.69 321 ALA A N 1
ATOM 2522 C CA . ALA A 1 321 ? -1.638 7.233 20.555 1.00 88.69 321 ALA A CA 1
ATOM 2523 C C . ALA A 1 321 ? -0.240 7.845 20.763 1.00 88.69 321 ALA A C 1
ATOM 2525 O O . ALA A 1 321 ? 0.376 8.325 19.811 1.00 88.69 321 ALA A O 1
ATOM 2526 N N . SER A 1 322 ? 0.320 7.768 21.977 1.00 88.38 322 SER A N 1
ATOM 2527 C CA . SER A 1 322 ? 1.665 8.287 22.274 1.00 88.38 322 SER A CA 1
ATOM 2528 C C . SER A 1 322 ? 2.791 7.569 21.509 1.00 88.38 322 SER A C 1
ATOM 2530 O O . SER A 1 322 ? 3.818 8.188 21.205 1.00 88.38 322 SER A O 1
ATOM 2532 N N . LYS A 1 323 ? 2.578 6.300 21.121 1.00 88.81 323 LYS A N 1
ATOM 2533 C CA . LYS A 1 323 ? 3.515 5.472 20.334 1.00 88.81 323 LYS A CA 1
ATOM 2534 C C . LYS A 1 323 ? 3.499 5.783 18.833 1.00 88.81 323 LYS A C 1
ATOM 2536 O O . LYS A 1 323 ? 4.313 5.227 18.086 1.00 88.81 323 LYS A O 1
ATOM 2541 N N . LEU A 1 324 ? 2.571 6.621 18.368 1.00 88.69 324 LEU A N 1
ATOM 2542 C CA . LEU A 1 324 ? 2.524 7.074 16.981 1.00 88.69 324 LEU A CA 1
ATOM 2543 C C . LEU A 1 324 ? 3.596 8.132 16.716 1.00 88.69 324 LEU A C 1
ATOM 2545 O O . LEU A 1 324 ? 3.922 8.957 17.579 1.00 88.69 324 LEU A O 1
ATOM 2549 N N . LYS A 1 325 ? 4.111 8.131 15.483 1.00 86.69 325 LYS A N 1
ATOM 2550 C CA . LYS A 1 325 ? 4.950 9.224 14.977 1.00 86.69 325 LYS A CA 1
ATOM 2551 C C . LYS A 1 325 ? 4.182 10.547 15.021 1.00 86.69 325 LYS A C 1
ATOM 2553 O O . LYS A 1 325 ? 2.970 10.559 14.828 1.00 86.69 325 LYS A O 1
ATOM 2558 N N . ALA A 1 326 ? 4.900 11.652 15.236 1.00 85.62 326 ALA A N 1
ATOM 2559 C CA . ALA A 1 326 ? 4.320 12.985 15.434 1.00 85.62 326 ALA A CA 1
ATOM 2560 C C . ALA A 1 326 ? 3.293 13.373 14.354 1.00 85.62 326 ALA A C 1
ATOM 2562 O O . ALA A 1 326 ? 2.210 13.846 14.681 1.00 85.62 326 ALA A O 1
ATOM 2563 N N . GLU A 1 327 ? 3.600 13.069 13.094 1.00 85.00 327 GLU A N 1
ATOM 2564 C CA . GLU A 1 327 ? 2.763 13.336 11.916 1.00 85.00 327 GLU A CA 1
ATOM 2565 C C . GLU A 1 327 ? 1.372 12.672 11.993 1.00 85.00 327 GLU A C 1
ATOM 2567 O O . GLU A 1 327 ? 0.389 13.224 11.511 1.00 85.00 327 GLU A O 1
ATOM 2572 N N . TYR A 1 328 ? 1.263 11.518 12.660 1.00 82.88 328 TYR A N 1
ATOM 2573 C CA . TYR A 1 328 ? 0.021 10.741 12.793 1.00 82.88 328 TYR A CA 1
ATOM 2574 C C . TYR A 1 328 ? -0.734 11.053 14.090 1.00 82.88 328 TYR A C 1
ATOM 2576 O O . TYR A 1 328 ? -1.875 10.623 14.272 1.00 82.88 328 TYR A O 1
ATOM 2584 N N . ARG A 1 329 ? -0.122 11.817 15.008 1.00 83.06 329 ARG A N 1
ATOM 2585 C CA . ARG A 1 329 ? -0.750 12.163 16.290 1.00 83.06 329 ARG A CA 1
ATOM 2586 C C . ARG A 1 329 ? -1.951 13.078 16.113 1.00 83.06 329 ARG A C 1
ATOM 2588 O O . ARG A 1 329 ? -2.869 12.974 16.908 1.00 83.06 329 ARG A O 1
ATOM 2595 N N . SER A 1 330 ? -1.989 13.935 15.088 1.00 82.62 330 SER A N 1
ATOM 2596 C CA . SER A 1 330 ? -3.148 14.813 14.850 1.00 82.62 330 SER A CA 1
ATOM 2597 C C . SER A 1 330 ? -4.437 14.005 14.643 1.00 82.62 330 SER A C 1
ATOM 2599 O O . SER A 1 330 ? -5.436 14.240 15.325 1.00 82.62 330 SER A O 1
ATOM 2601 N N . GLN A 1 331 ? -4.374 12.979 13.786 1.00 78.69 331 GLN A N 1
ATOM 2602 C CA . GLN A 1 331 ? -5.496 12.078 13.521 1.00 78.69 331 GLN A CA 1
ATOM 2603 C C . GLN A 1 331 ? -5.891 11.280 14.773 1.00 78.69 331 GLN A C 1
ATOM 2605 O O . GLN A 1 331 ? -7.066 11.231 15.130 1.00 78.69 331 GLN A O 1
ATOM 2610 N N . ALA A 1 332 ? -4.915 10.718 15.491 1.00 85.44 332 ALA A N 1
ATOM 2611 C CA . ALA A 1 332 ? -5.183 9.993 16.733 1.00 85.44 332 ALA A CA 1
ATOM 2612 C C . ALA A 1 332 ? -5.759 10.895 17.839 1.00 85.44 332 ALA A C 1
ATOM 2614 O O . ALA A 1 332 ? -6.644 10.483 18.581 1.00 85.44 332 ALA A O 1
ATOM 2615 N N . ASN A 1 333 ? -5.305 12.146 17.934 1.00 87.06 333 ASN A N 1
ATOM 2616 C CA . ASN A 1 333 ? -5.807 13.114 18.907 1.00 87.06 333 ASN A CA 1
ATOM 2617 C C . ASN A 1 333 ? -7.260 13.502 18.622 1.00 87.06 333 ASN A C 1
ATOM 2619 O O . ASN A 1 333 ? -8.016 13.708 19.567 1.00 87.06 333 ASN A O 1
ATOM 2623 N N . HIS A 1 334 ? -7.663 13.597 17.350 1.00 86.88 334 HIS A N 1
ATOM 2624 C CA . HIS A 1 334 ? -9.070 13.782 16.993 1.00 86.88 334 HIS A CA 1
ATOM 2625 C C . HIS A 1 334 ? -9.924 12.627 17.524 1.00 86.88 334 HIS A C 1
ATOM 2627 O O . HIS A 1 334 ? -10.867 12.861 18.276 1.00 86.88 334 HIS A O 1
ATOM 2633 N N . GLN A 1 335 ? -9.522 11.389 17.225 1.00 86.44 335 GLN A N 1
ATOM 2634 C CA . GLN A 1 335 ? -10.214 10.183 17.691 1.00 86.44 335 GLN A CA 1
ATOM 2635 C C . GLN A 1 335 ? -10.282 10.103 19.221 1.00 86.44 335 GLN A C 1
ATOM 2637 O O . GLN A 1 335 ? -11.321 9.761 19.777 1.00 86.44 335 GLN A O 1
ATOM 2642 N N . LEU A 1 336 ? -9.201 10.458 19.923 1.00 91.06 336 LEU A N 1
ATOM 2643 C CA . LEU A 1 336 ? -9.181 10.489 21.388 1.00 91.06 336 LEU A CA 1
ATOM 2644 C C . LEU A 1 336 ? -10.130 11.535 21.975 1.00 91.06 336 LEU A C 1
ATOM 2646 O O . LEU A 1 336 ? -10.739 11.272 23.010 1.00 91.06 336 LEU A O 1
ATOM 2650 N N . ARG A 1 337 ? -10.252 12.712 21.347 1.00 92.38 337 ARG A N 1
ATOM 2651 C CA . ARG A 1 337 ? -11.196 13.747 21.793 1.00 92.38 337 ARG A CA 1
ATOM 2652 C C . ARG A 1 337 ? -12.638 13.278 21.645 1.00 92.38 337 ARG A C 1
ATOM 2654 O O . ARG A 1 337 ? -13.400 13.400 22.597 1.00 92.38 337 ARG A O 1
ATOM 2661 N N . GLU A 1 338 ? -12.988 12.696 20.500 1.00 91.81 338 GLU A N 1
ATOM 2662 C CA . GLU A 1 338 ? -14.327 12.136 20.278 1.00 91.81 338 GLU A CA 1
ATOM 2663 C C . GLU A 1 338 ? -14.629 10.984 21.241 1.00 91.81 338 GLU A C 1
ATOM 2665 O O . GLU A 1 338 ? -15.701 10.941 21.840 1.00 91.81 338 GLU A O 1
ATOM 2670 N N . PHE A 1 339 ? -13.672 10.073 21.432 1.00 94.19 339 PHE A N 1
ATOM 2671 C CA . PHE A 1 339 ? -13.813 8.952 22.358 1.00 94.19 339 PHE A CA 1
ATOM 2672 C C . PHE A 1 339 ? -14.012 9.420 23.803 1.00 94.19 339 PHE A C 1
ATOM 2674 O O . PHE A 1 339 ? -14.909 8.928 24.485 1.00 94.19 339 PHE A O 1
ATOM 2681 N N . ARG A 1 340 ? -13.225 10.407 24.252 1.00 95.38 340 ARG A N 1
ATOM 2682 C CA . ARG A 1 340 ? -13.385 11.021 25.574 1.00 95.38 340 ARG A CA 1
ATOM 2683 C C . ARG A 1 340 ? -14.776 11.630 25.739 1.00 95.38 340 ARG A C 1
ATOM 2685 O O . ARG A 1 340 ? -15.439 11.297 26.711 1.00 95.38 340 ARG A O 1
ATOM 2692 N N . GLY A 1 341 ? -15.219 12.458 24.791 1.00 93.75 341 GLY A N 1
ATOM 2693 C CA . GLY A 1 341 ? -16.532 13.102 24.872 1.00 93.75 341 GLY A CA 1
ATOM 2694 C C . GLY A 1 341 ? -17.680 12.089 24.936 1.00 93.75 341 GLY A C 1
ATOM 2695 O O . GLY A 1 341 ? -18.600 12.246 25.731 1.00 93.75 341 GLY A O 1
ATOM 2696 N N . LYS A 1 342 ? -17.598 10.993 24.168 1.00 94.06 342 LYS A N 1
ATOM 2697 C CA . LYS A 1 342 ? -18.590 9.907 24.232 1.00 94.06 342 LYS A CA 1
ATOM 2698 C C . LYS A 1 342 ? -18.589 9.18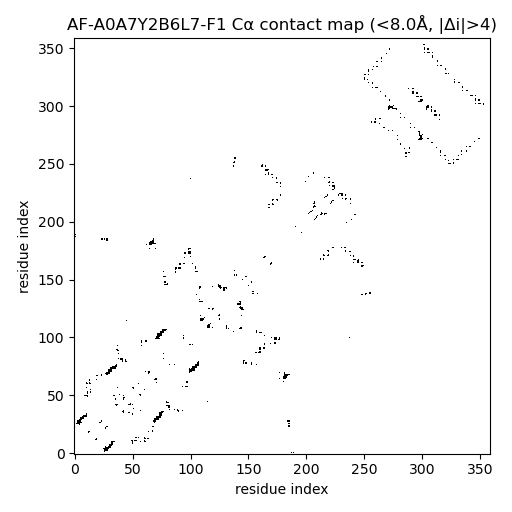6 25.582 1.00 94.06 342 LYS A C 1
ATOM 2700 O O . LYS A 1 342 ? -19.659 8.941 26.126 1.00 94.06 342 LYS A O 1
ATOM 2705 N N . LEU A 1 343 ? -17.416 8.874 26.140 1.00 92.69 343 LEU A N 1
ATOM 2706 C CA . LEU A 1 343 ? -17.323 8.275 27.477 1.00 92.69 343 LEU A CA 1
ATOM 2707 C C . LEU A 1 343 ? -17.869 9.209 28.565 1.00 92.69 343 LEU A C 1
ATOM 2709 O O . LEU A 1 343 ? -18.575 8.747 29.454 1.00 92.69 343 LEU A O 1
ATOM 2713 N N . GLU A 1 344 ? -17.563 10.505 28.498 1.00 93.19 344 GLU A N 1
ATOM 2714 C CA . GLU A 1 344 ? -18.078 11.507 29.440 1.00 93.19 344 GLU A CA 1
ATOM 2715 C C . GLU A 1 344 ? -19.609 11.592 29.384 1.00 93.19 344 GLU A C 1
ATOM 2717 O O . GLU A 1 344 ? -20.255 11.565 30.431 1.00 93.19 344 GLU A O 1
ATOM 2722 N N . ASN A 1 345 ? -20.192 11.601 28.182 1.00 92.62 345 ASN A N 1
ATOM 2723 C CA . ASN A 1 345 ? -21.645 11.576 28.007 1.00 92.62 345 ASN A CA 1
ATOM 2724 C C . ASN A 1 345 ? -22.272 10.311 28.607 1.00 92.62 345 ASN A C 1
ATOM 2726 O O . ASN A 1 345 ? -23.198 10.424 29.402 1.00 92.62 345 ASN A O 1
ATOM 2730 N N . LEU A 1 346 ? -21.722 9.128 28.314 1.00 89.25 346 LEU A N 1
ATOM 2731 C CA . LEU A 1 346 ? -22.226 7.858 28.855 1.00 89.25 346 LEU A CA 1
ATOM 2732 C C . LEU A 1 346 ? -22.127 7.787 30.389 1.00 89.25 346 LEU A C 1
ATOM 2734 O O . LEU A 1 346 ? -23.013 7.251 31.050 1.00 89.25 346 LEU A O 1
ATOM 2738 N N . VAL A 1 347 ? -21.059 8.334 30.982 1.00 90.00 347 VAL A N 1
ATOM 2739 C CA . VAL A 1 347 ? -20.927 8.434 32.447 1.00 90.00 347 VAL A CA 1
ATOM 2740 C C . VAL A 1 347 ? -21.992 9.366 33.031 1.00 90.00 347 VAL A C 1
ATOM 2742 O O . VAL A 1 347 ? -22.544 9.062 34.089 1.00 90.00 347 VAL A O 1
ATOM 2745 N N . ASN A 1 348 ? -22.278 10.490 32.369 1.00 88.50 348 ASN A N 1
ATOM 2746 C CA . ASN A 1 348 ? -23.296 11.441 32.814 1.00 88.50 348 ASN A CA 1
ATOM 2747 C C . ASN A 1 348 ? -24.708 10.849 32.710 1.00 88.50 348 ASN A C 1
ATOM 2749 O O . ASN A 1 348 ? -25.472 10.969 33.664 1.00 88.50 348 ASN A O 1
ATOM 2753 N N . GLU A 1 349 ? -25.027 10.166 31.608 1.00 87.31 349 GLU A N 1
ATOM 2754 C CA . GLU A 1 349 ? -26.290 9.435 31.431 1.00 87.31 349 GLU A CA 1
ATOM 2755 C C . GLU A 1 349 ? -26.483 8.405 32.551 1.00 87.31 349 GLU A C 1
ATOM 2757 O O . GLU A 1 349 ? -27.496 8.429 33.254 1.00 87.31 349 GLU A O 1
ATOM 2762 N N . TYR A 1 350 ? -25.456 7.591 32.821 1.00 83.50 350 TYR A N 1
ATOM 2763 C CA . TYR A 1 350 ? -25.484 6.625 33.920 1.00 83.50 350 TYR A CA 1
ATOM 2764 C C . TYR A 1 350 ? -25.726 7.298 35.280 1.00 83.50 350 TYR A C 1
ATOM 2766 O O . TYR A 1 350 ? -26.526 6.821 36.084 1.00 83.50 350 TYR A O 1
ATOM 2774 N N . ALA A 1 351 ? -25.077 8.439 35.541 1.00 84.19 351 ALA A N 1
ATOM 2775 C CA . ALA A 1 351 ? -25.287 9.191 36.774 1.00 84.19 351 ALA A CA 1
ATOM 2776 C C . ALA A 1 351 ? -26.736 9.682 36.912 1.00 84.19 351 ALA A C 1
ATOM 2778 O O . ALA A 1 351 ? -27.319 9.535 37.989 1.00 84.19 351 ALA A O 1
ATOM 2779 N N . THR A 1 352 ? -27.339 10.196 35.835 1.00 84.25 352 THR A N 1
ATOM 2780 C CA . THR A 1 352 ? -28.743 10.636 35.842 1.00 84.25 352 THR A CA 1
ATOM 2781 C C . THR A 1 352 ? -29.717 9.484 36.072 1.00 84.25 352 THR A C 1
ATOM 2783 O O . THR A 1 352 ? -30.648 9.637 36.859 1.00 84.25 352 THR A O 1
ATOM 2786 N N . GLU A 1 353 ? -29.466 8.312 35.481 1.00 80.12 353 GLU A N 1
ATOM 2787 C CA . GLU A 1 353 ? -30.284 7.112 35.685 1.00 80.12 353 GLU A CA 1
ATOM 2788 C C . GLU A 1 353 ? -30.217 6.623 37.136 1.00 80.12 353 GLU A C 1
ATOM 2790 O O . GLU A 1 353 ? -31.256 6.393 37.746 1.00 80.12 353 GLU A O 1
ATOM 2795 N N . THR A 1 354 ? -29.023 6.533 37.736 1.00 72.00 354 THR A N 1
ATOM 2796 C CA . THR A 1 354 ? -28.891 6.133 39.152 1.00 72.00 354 THR A CA 1
ATOM 2797 C C . THR A 1 354 ? -29.477 7.143 40.141 1.00 72.00 354 THR A C 1
ATOM 2799 O O . THR A 1 354 ? -29.973 6.733 41.182 1.00 72.00 354 THR A O 1
ATOM 2802 N N . SER A 1 355 ? -29.476 8.440 39.818 1.00 64.31 355 SER A N 1
ATOM 2803 C CA . SER A 1 355 ? -30.037 9.483 40.696 1.00 64.31 355 SER A CA 1
ATOM 2804 C C . SER A 1 355 ? -31.572 9.510 40.690 1.00 64.31 355 SER A C 1
ATOM 2806 O O . SER A 1 355 ? -32.180 10.036 41.616 1.00 64.31 355 SER A O 1
ATOM 2808 N N . GLY A 1 356 ? -32.211 8.966 39.647 1.00 56.03 356 GLY A N 1
ATOM 2809 C CA . GLY A 1 356 ? -33.671 8.906 39.522 1.00 56.03 356 GLY A CA 1
ATOM 2810 C C . GLY A 1 356 ? -34.334 7.749 40.278 1.00 56.03 356 GLY A C 1
ATOM 2811 O O . GLY A 1 356 ? -35.558 7.692 40.310 1.00 56.03 356 GLY A O 1
ATOM 2812 N N . PHE A 1 357 ? -33.555 6.839 40.874 1.00 48.56 357 PHE A N 1
ATOM 2813 C CA . PHE A 1 357 ? -34.055 5.726 41.696 1.00 48.56 357 PHE A CA 1
ATOM 2814 C C . PHE A 1 357 ? -34.085 6.028 43.207 1.00 48.56 357 PHE A C 1
ATOM 2816 O O . PHE A 1 357 ? -34.609 5.210 43.958 1.00 48.56 357 PHE A O 1
ATOM 2823 N N . ASP A 1 358 ? -33.567 7.185 43.637 1.00 40.59 358 ASP A N 1
ATOM 2824 C CA . ASP A 1 358 ? -33.515 7.617 45.046 1.00 40.59 358 ASP A CA 1
ATOM 2825 C C . ASP A 1 358 ? -34.607 8.655 45.420 1.00 40.59 358 ASP A C 1
ATOM 2827 O O . ASP A 1 358 ? -34.506 9.288 46.471 1.00 40.59 358 ASP A O 1
ATOM 2831 N N . ASN A 1 359 ? -35.651 8.837 44.592 1.00 35.75 359 ASN A N 1
ATOM 2832 C CA . ASN A 1 359 ? -36.787 9.742 44.863 1.00 35.75 359 ASN A CA 1
ATOM 2833 C C . ASN A 1 359 ? -38.120 9.012 45.039 1.00 35.75 359 ASN A C 1
ATOM 2835 O O . ASN A 1 359 ? -38.465 8.196 44.153 1.00 35.75 359 ASN A O 1
#

Foldseek 3Di:
DQDADEEEDALCCLVPVVVLLVCLVVRYQEYEHAPAALDCQLCVQVVVCVNVDDDDRNLVSLLSSLQSRYQYEYEYEDQGQRQDLCRLVRLLVSCLSSLRLHYHYYYDADAPPDPSVVVQVVVVFADPPDHDPVPDAQQDQDHRTHGPDDSVSRSVSSLSNLLSSLALVRNLSSLQVSLVSRHDHSDDDDDQDPVNVVLQVVLCCVQCPVDPNNVSLCCQQVVCCVPPVVSNVSSSVSSVVSVVSNQSSVLSVLLVLLLLLLVLLLVVLLVLLVDPDDLDDRPPPRPPLCVVQSVVQHRCNDLVSLVSSLVSSLVSSVVSLVPHDPVSNVSSVVSSVVSNVSSVVSSVVSVVVVVVVVD

Solvent-accessible surface area (backbone atoms only — not comparable to full-atom values): 19999 Å² total; per-residue (Å²): 131,94,70,74,40,72,49,77,48,64,59,56,54,52,79,36,69,67,59,50,49,53,39,32,76,73,26,43,41,35,38,36,23,73,63,37,49,84,48,69,60,36,23,50,73,71,70,48,48,67,62,65,55,76,95,55,52,69,54,54,29,47,49,46,39,17,42,57,25,28,47,50,32,34,39,32,52,46,74,51,93,55,53,59,95,60,45,43,58,52,45,47,50,49,40,49,74,47,25,37,59,53,66,47,76,40,69,63,63,60,46,82,93,35,74,62,29,57,52,34,51,76,67,70,29,56,38,83,92,52,78,67,73,92,67,71,67,96,69,58,93,79,60,32,46,65,64,90,58,59,68,70,56,49,52,49,40,52,48,51,34,55,54,47,54,32,28,59,83,42,28,34,57,18,39,41,49,32,68,68,51,42,42,53,69,78,74,70,89,72,87,84,49,70,68,57,51,52,50,48,54,48,44,45,47,52,41,52,62,70,37,96,52,18,67,45,46,39,60,28,38,52,46,27,45,76,74,40,55,91,50,29,69,57,38,50,52,50,49,55,51,43,53,49,43,34,49,51,49,54,51,47,51,51,49,44,50,51,52,50,44,52,56,52,48,50,57,50,50,58,49,26,62,69,37,87,85,65,92,70,80,73,61,96,77,56,51,72,70,51,60,76,47,47,90,76,50,63,60,29,88,39,64,67,42,36,50,50,37,46,48,55,54,52,51,54,53,51,63,53,44,69,74,44,58,76,88,54,34,62,64,43,51,50,52,50,51,52,47,49,54,52,47,53,49,54,45,50,53,51,41,54,58,62,60,65,72,79,115

Secondary structure (DSSP, 8-state):
----EEEE--GGGGG-HHHHHHHHHHTEEEEEEEEE-S-HHHHHHTT-GGGG-SSS-HHHHHHHHHHTTPEEEEEEEE--TT--TTHHHHHHHHHHHTT-SSEEEEE----TTSHHHHHHHHTT-BPTTPPP-S---TT----SB--SS-HHHHHHHHHHHHHHHTSHHHHHHHHHHHHHH--S---PPPP--HHHHHHHHHHIIIIIIISTTHHHHHHHHHHHHHH-GGGHHHHHHHHHHHHHHHHHHHHHHHHHHHHHHHHHHHHHHHHHHH-SS--PPPPTT--HHHHHHHTT-----SHHHHHHHHHHHHHHHHHHHTTS-HHHHHHHHHHHHHHHHHHHHHHHHHHHHHHTT--

Sequence (359 aa):
YPFQFFTQASIRMSDDPELLEAMHEAGFNHVFCGIESPVKESLKFMGAQKNLQGDRSLLDKVKTLQSYGFEVSAGFIVGLDADPDDVAEQMIDFIQEAAIPVAMVGILGVLRDTPDYRRFEKAGRLVRGIKYSGDSGLFRKELSFVPKVEPDELFRRHQQIVSTIHSAEYFFPRARTLVKRLGRHAMRPRQVGRPEIIGALRSFWIQGVKSSYKREYWKLVGGTLLKNPRRFPIAMRLAIQGHHMVTVTQQSLRVAKLQTFCEEALTVFERLGKAKDAMMPIPARAGEMLASVAGRLSPAKSVTAAKNNAQVLLSAATAQASKLKAEYRSQANHQLREFRGKLENLVNEYATETSGFDN